Protein AF-A0A1B4LBW3-F1 (afdb_monomer_lite)

Secondary structure (DSSP, 8-state):
---HHHHHHHHHHHHHHHHHSTTEEHHHHHHHTT-S-HHHHHHHHHHHHHTTSEEEEEEEETTEEEEEEEEGGGS-HHHHHHHT-----GGG-------GGG---TT------PPPPP--------------------TT--EEEE-TTS-EEEEETTEEEEEE-HHHHHHHHHHHHHHHHHHHHHT--

Radius of gyration: 27.13 Å; chains: 1; bounding box: 69×45×65 Å

Structure (mmCIF, N/CA/C/O backbone):
data_AF-A0A1B4LBW3-F1
#
_entry.id   AF-A0A1B4LBW3-F1
#
loop_
_atom_site.group_PDB
_atom_site.id
_atom_site.type_symbol
_atom_site.label_atom_id
_atom_site.label_alt_id
_atom_site.label_comp_id
_atom_site.label_asym_id
_atom_site.label_entity_id
_atom_site.label_seq_id
_atom_site.pdbx_PDB_ins_code
_atom_site.Cartn_x
_atom_site.Cartn_y
_atom_site.Cartn_z
_atom_site.occupancy
_atom_site.B_iso_or_equiv
_atom_site.auth_seq_id
_atom_site.auth_comp_id
_atom_site.auth_asym_id
_atom_site.auth_atom_id
_atom_site.pdbx_PDB_model_num
ATOM 1 N N . MET A 1 1 ? -15.655 -5.006 30.122 1.00 53.31 1 MET A N 1
ATOM 2 C CA . MET A 1 1 ? -15.324 -5.709 28.856 1.00 53.31 1 MET A CA 1
ATOM 3 C C . MET A 1 1 ? -16.567 -5.708 27.978 1.00 53.31 1 MET A C 1
ATOM 5 O O . MET A 1 1 ? -17.634 -6.004 28.492 1.00 53.31 1 MET A O 1
ATOM 9 N N . LYS A 1 2 ? -16.473 -5.312 26.703 1.00 63.28 2 LYS A N 1
ATOM 10 C CA . LYS A 1 2 ? -17.654 -5.216 25.820 1.00 63.28 2 LYS A CA 1
ATOM 11 C C . LYS A 1 2 ? -18.126 -6.614 25.407 1.00 63.28 2 LYS A C 1
ATOM 13 O O . LYS A 1 2 ? -17.280 -7.475 25.164 1.00 63.28 2 LYS A O 1
ATOM 18 N N . SER A 1 3 ? -19.440 -6.839 25.336 1.00 78.50 3 SER A N 1
ATOM 19 C CA . SER A 1 3 ? -19.996 -8.167 25.041 1.00 78.50 3 SER A CA 1
ATOM 20 C C . SER A 1 3 ? -19.542 -8.676 23.663 1.00 78.50 3 SER A C 1
ATOM 22 O O . SER A 1 3 ? -19.311 -7.897 22.733 1.00 78.50 3 SER A O 1
ATOM 24 N N . LYS A 1 4 ? -19.421 -10.000 23.500 1.00 78.12 4 LYS A N 1
ATOM 25 C CA . LYS A 1 4 ? -19.010 -10.629 22.228 1.00 78.12 4 LYS A CA 1
ATOM 26 C C . LYS A 1 4 ? -19.933 -10.224 21.066 1.00 78.12 4 LYS A C 1
ATOM 28 O O . LYS A 1 4 ? -19.464 -10.018 19.950 1.00 78.12 4 LYS A O 1
ATOM 33 N N . LYS A 1 5 ? -21.227 -10.030 21.350 1.00 77.88 5 LYS A N 1
ATOM 34 C CA . LYS A 1 5 ? -22.249 -9.593 20.387 1.00 77.88 5 LYS A CA 1
ATOM 35 C C . LYS A 1 5 ? -22.019 -8.154 19.911 1.00 77.88 5 LYS A C 1
ATOM 37 O O . LYS A 1 5 ? -22.084 -7.892 18.714 1.00 77.88 5 LYS A O 1
ATOM 42 N N . GLU A 1 6 ? -21.661 -7.243 20.816 1.00 80.06 6 GLU A N 1
ATOM 43 C CA . GLU A 1 6 ? -21.298 -5.869 20.446 1.00 80.06 6 GLU A CA 1
ATOM 44 C C . GLU A 1 6 ? -20.030 -5.804 19.598 1.00 80.06 6 GLU A C 1
ATOM 46 O O . GLU A 1 6 ? -19.947 -4.999 18.674 1.00 80.06 6 GLU A O 1
ATOM 51 N N . GLN A 1 7 ? -19.025 -6.630 19.904 1.00 78.38 7 GLN A N 1
ATOM 52 C CA . GLN A 1 7 ? -17.797 -6.663 19.109 1.00 78.38 7 GLN A CA 1
ATOM 53 C C . GLN A 1 7 ? -18.073 -7.123 17.677 1.00 78.38 7 GLN A C 1
ATOM 55 O O . GLN A 1 7 ? -17.547 -6.527 16.743 1.00 78.38 7 GLN A O 1
ATOM 60 N N . ILE A 1 8 ? -18.917 -8.142 17.495 1.00 81.38 8 ILE A N 1
ATOM 61 C CA . ILE A 1 8 ? -19.313 -8.628 16.166 1.00 81.38 8 ILE A CA 1
ATOM 62 C C . ILE A 1 8 ? -20.109 -7.556 15.412 1.00 81.38 8 ILE A C 1
ATOM 64 O O . ILE A 1 8 ? -19.793 -7.274 14.260 1.00 81.38 8 ILE A O 1
ATOM 68 N N . SER A 1 9 ? -21.072 -6.909 16.077 1.00 85.44 9 SER A N 1
ATOM 69 C CA . SER A 1 9 ? -21.862 -5.821 15.483 1.00 85.44 9 SER A CA 1
ATOM 70 C C . SER A 1 9 ? -20.978 -4.664 15.003 1.00 85.44 9 SER A C 1
ATOM 72 O O . SER A 1 9 ? -21.092 -4.226 13.861 1.00 85.44 9 SER A O 1
ATOM 74 N N . ARG A 1 10 ? -20.000 -4.231 15.813 1.00 84.00 10 ARG A N 1
ATOM 75 C CA . ARG A 1 10 ? -19.060 -3.178 15.392 1.00 84.00 10 ARG A CA 1
ATOM 76 C C . ARG A 1 10 ? -18.175 -3.598 14.226 1.00 84.00 10 ARG A C 1
ATOM 78 O O . ARG A 1 10 ? -17.899 -2.780 13.359 1.00 84.00 10 ARG A O 1
ATOM 85 N N . ARG A 1 11 ? -17.730 -4.856 14.179 1.00 85.94 11 ARG A N 1
ATOM 86 C CA . ARG A 1 11 ? -16.949 -5.361 13.037 1.00 85.94 11 ARG A CA 1
ATOM 87 C C . ARG A 1 11 ? -17.752 -5.299 11.743 1.00 85.94 11 ARG A C 1
ATOM 89 O O . ARG A 1 11 ? -17.217 -4.838 10.742 1.00 85.94 11 ARG A O 1
ATOM 96 N N . ALA A 1 12 ? -19.019 -5.711 11.785 1.00 88.00 12 ALA A N 1
ATOM 97 C CA . ALA A 1 12 ? -19.911 -5.620 10.634 1.00 88.00 12 ALA A CA 1
ATOM 98 C C . ALA A 1 12 ? -20.079 -4.163 10.173 1.00 88.00 12 ALA A C 1
ATOM 100 O O . ALA A 1 12 ? -19.879 -3.876 9.000 1.00 88.00 12 ALA A O 1
ATOM 101 N N . GLN A 1 13 ? -20.303 -3.230 11.106 1.00 90.06 13 GLN A N 1
ATOM 102 C CA . GLN A 1 13 ? -20.421 -1.800 10.790 1.00 90.06 13 GLN A CA 1
ATOM 103 C C . GLN A 1 13 ? -19.164 -1.222 10.131 1.00 90.06 13 GLN A C 1
ATOM 105 O O . GLN A 1 13 ? -19.276 -0.440 9.192 1.00 90.06 13 GLN A O 1
ATOM 110 N N . VAL A 1 14 ? -17.968 -1.606 10.593 1.00 90.44 14 VAL A N 1
ATOM 111 C CA . VAL A 1 14 ? -16.717 -1.155 9.966 1.00 90.44 14 VAL A CA 1
ATOM 112 C C . VAL A 1 14 ? -16.603 -1.677 8.533 1.00 90.44 14 VAL A C 1
ATOM 114 O O . VAL A 1 14 ? -16.262 -0.916 7.632 1.00 90.44 14 VAL A O 1
ATOM 117 N N . VAL A 1 15 ? -16.896 -2.960 8.307 1.00 90.38 15 VAL A N 1
ATOM 118 C CA . VAL A 1 15 ? -16.838 -3.564 6.967 1.00 90.38 15 VAL A CA 1
ATOM 119 C C . VAL A 1 15 ? -17.872 -2.929 6.034 1.00 90.38 15 VAL A C 1
ATOM 121 O O . VAL A 1 15 ? -17.536 -2.598 4.900 1.00 90.38 15 VAL A O 1
ATOM 124 N N . ASP A 1 16 ? -19.091 -2.683 6.514 1.00 91.81 16 ASP A N 1
ATOM 125 C CA . ASP A 1 16 ? -20.135 -1.999 5.745 1.00 91.81 16 ASP A CA 1
ATOM 126 C C . ASP A 1 16 ? -19.737 -0.565 5.379 1.00 91.81 16 ASP A C 1
ATOM 128 O O . ASP A 1 16 ? -20.057 -0.087 4.290 1.00 91.81 16 ASP A O 1
ATOM 132 N N . LEU A 1 17 ? -19.005 0.122 6.259 1.00 92.62 17 LEU A N 1
ATOM 133 C CA . LEU A 1 17 ? -18.477 1.452 5.976 1.00 92.62 17 LEU A CA 1
ATOM 134 C C . LEU A 1 17 ? -17.438 1.415 4.846 1.00 92.62 17 LEU A C 1
ATOM 136 O O . LEU A 1 17 ? -17.488 2.257 3.954 1.00 92.62 17 LEU A O 1
ATOM 140 N N . ILE A 1 18 ? -16.541 0.422 4.860 1.00 91.75 18 ILE A N 1
ATOM 141 C CA . ILE A 1 18 ? -15.519 0.235 3.818 1.00 91.75 18 ILE A CA 1
ATOM 142 C C . ILE A 1 18 ? -16.176 -0.106 2.473 1.00 91.75 18 ILE A C 1
ATOM 144 O O . ILE A 1 18 ? -15.786 0.454 1.456 1.00 91.75 18 ILE A O 1
ATOM 148 N N . LYS A 1 19 ? -17.221 -0.947 2.466 1.00 91.12 19 LYS A N 1
ATOM 149 C CA . LYS A 1 19 ? -18.008 -1.249 1.254 1.00 91.12 19 LYS A CA 1
ATOM 150 C C . LYS A 1 19 ? -18.646 -0.006 0.636 1.00 91.12 19 LY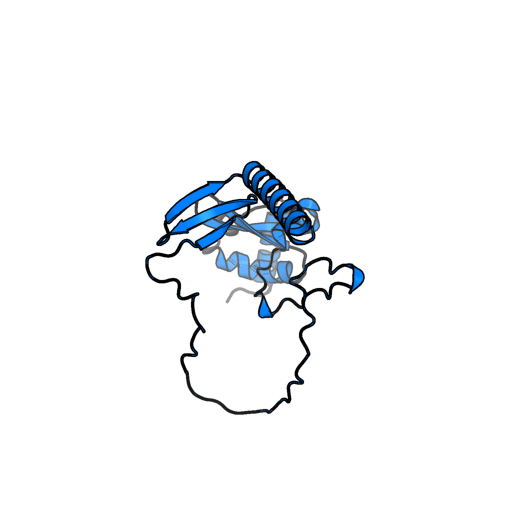S A C 1
ATOM 152 O O . LYS A 1 19 ? -18.705 0.132 -0.576 1.00 91.12 19 LYS A O 1
ATOM 157 N N . ARG A 1 20 ? -19.160 0.904 1.468 1.00 91.50 20 ARG A N 1
ATOM 158 C CA . ARG A 1 20 ? -19.801 2.142 0.992 1.00 91.50 20 ARG A CA 1
ATOM 159 C C . ARG A 1 20 ? -18.793 3.186 0.521 1.00 91.50 20 ARG A C 1
ATOM 161 O O . ARG A 1 20 ? -19.163 4.060 -0.257 1.00 91.50 20 ARG A O 1
ATOM 168 N N . GLN A 1 21 ? -17.571 3.155 1.050 1.00 90.50 21 GLN A N 1
ATOM 169 C CA . GLN A 1 21 ? -16.531 4.146 0.775 1.00 90.50 21 GLN A CA 1
ATOM 170 C C . GLN A 1 21 ? -15.159 3.472 0.640 1.00 90.50 21 GLN A C 1
ATOM 172 O O . GLN A 1 21 ? -14.390 3.436 1.607 1.00 90.50 21 GLN A O 1
ATOM 177 N N . PRO A 1 22 ? -14.834 2.956 -0.557 1.00 88.56 22 PRO A N 1
ATOM 178 C CA . PRO A 1 22 ? -13.519 2.394 -0.835 1.00 88.56 22 PRO A CA 1
ATOM 179 C C . PRO A 1 22 ? -12.422 3.447 -0.624 1.00 88.56 22 PRO A C 1
ATOM 181 O O . PRO A 1 22 ? -12.571 4.602 -1.022 1.00 88.56 22 PRO A O 1
ATOM 184 N N . GLY A 1 23 ? -11.318 3.062 0.015 1.00 87.62 23 GLY A N 1
ATOM 185 C CA . GLY A 1 23 ? -10.190 3.956 0.297 1.00 87.62 23 GLY A CA 1
ATOM 186 C C . GLY A 1 23 ? -10.345 4.803 1.561 1.00 87.62 23 GLY A C 1
ATOM 187 O O . GLY A 1 23 ? -9.504 5.660 1.834 1.00 87.62 23 GLY A O 1
ATOM 188 N N . ILE A 1 24 ? -11.385 4.558 2.363 1.00 91.56 24 ILE A N 1
ATOM 189 C CA . ILE A 1 24 ? -11.561 5.220 3.658 1.00 91.56 24 ILE A CA 1
ATOM 190 C C . ILE A 1 24 ? -10.408 4.881 4.619 1.00 91.56 24 ILE A C 1
ATOM 192 O O . ILE A 1 24 ? -9.921 3.744 4.683 1.00 91.56 24 ILE A O 1
ATOM 196 N N . THR A 1 25 ? -9.944 5.879 5.373 1.00 92.19 25 THR A N 1
ATOM 197 C CA . THR A 1 25 ? -8.801 5.719 6.284 1.00 92.19 25 THR A CA 1
ATOM 198 C C . THR A 1 25 ? -9.223 5.218 7.664 1.00 92.19 25 THR A C 1
ATOM 200 O O . THR A 1 25 ? -10.344 5.453 8.111 1.00 92.19 25 THR A O 1
ATOM 203 N N . SER A 1 26 ? -8.316 4.566 8.405 1.00 89.94 26 SER A N 1
ATOM 204 C CA . SER A 1 26 ? -8.607 4.155 9.793 1.00 89.94 26 SER A CA 1
ATOM 205 C C . SER A 1 26 ? -9.020 5.314 10.708 1.00 89.94 26 SER A C 1
ATOM 207 O O . SER A 1 26 ? -9.755 5.076 11.663 1.00 89.94 26 SER A O 1
ATOM 209 N N . ALA A 1 27 ? -8.531 6.531 10.450 1.00 89.69 27 ALA A N 1
ATOM 210 C CA . ALA A 1 27 ? -8.910 7.726 11.201 1.00 89.69 27 ALA A CA 1
ATOM 211 C C . ALA A 1 27 ? -10.357 8.129 10.882 1.00 89.69 27 ALA A C 1
ATOM 213 O O . ALA A 1 27 ? -11.182 8.204 11.783 1.00 89.69 27 ALA A O 1
ATOM 214 N N . GLU A 1 28 ? -10.706 8.224 9.598 1.00 90.81 28 GLU A N 1
ATOM 215 C CA . GLU A 1 28 ? -12.070 8.553 9.161 1.00 90.81 28 GLU A CA 1
ATOM 216 C C . GLU A 1 28 ? -13.105 7.508 9.606 1.00 90.81 28 GLU A C 1
ATOM 218 O O . GLU A 1 28 ? -14.230 7.857 9.966 1.00 90.81 28 GLU A O 1
ATOM 223 N N . ILE A 1 29 ? -12.739 6.220 9.608 1.00 91.38 29 ILE A N 1
ATOM 224 C CA . ILE A 1 29 ? -13.591 5.154 10.155 1.00 91.38 29 ILE A CA 1
ATOM 225 C C . ILE A 1 29 ? -13.812 5.371 11.659 1.00 91.38 29 ILE A C 1
ATOM 227 O O . ILE A 1 29 ? -14.928 5.189 12.147 1.00 91.38 29 ILE A O 1
ATOM 231 N N . ALA A 1 30 ? -12.756 5.724 12.401 1.00 90.50 30 ALA A N 1
ATOM 232 C CA . ALA A 1 30 ? -12.849 5.954 13.837 1.00 90.50 30 ALA A CA 1
ATOM 233 C C . ALA A 1 30 ? -13.765 7.142 14.145 1.00 90.50 30 ALA A C 1
ATOM 235 O O . ALA A 1 30 ? -14.668 6.994 14.966 1.00 90.50 30 ALA A O 1
ATOM 236 N N . ASP A 1 31 ? -13.611 8.248 13.420 1.00 91.06 31 ASP A N 1
ATOM 237 C CA . ASP A 1 31 ? -14.429 9.450 13.587 1.00 91.06 31 ASP A CA 1
ATOM 238 C C . ASP A 1 31 ? -15.911 9.166 13.305 1.00 91.06 31 ASP A C 1
ATOM 240 O O . ASP A 1 31 ? -16.782 9.499 14.108 1.00 91.06 31 ASP A O 1
ATOM 244 N N . LYS A 1 32 ? -16.216 8.458 12.208 1.00 90.62 32 LYS A N 1
ATOM 245 C CA . LYS A 1 32 ? -17.602 8.122 11.828 1.00 90.62 32 LYS A CA 1
ATOM 246 C C . LYS A 1 32 ? -18.289 7.159 12.785 1.00 90.62 32 LYS A C 1
ATOM 248 O O . LYS A 1 32 ? -19.512 7.183 12.902 1.00 90.62 32 LYS A O 1
ATOM 253 N N . LEU A 1 33 ? -17.522 6.291 13.438 1.00 87.56 33 LEU A N 1
ATOM 254 C CA . LEU A 1 33 ? -18.040 5.305 14.386 1.00 87.56 33 LEU A CA 1
ATOM 255 C C . LEU A 1 33 ? -17.890 5.750 15.850 1.00 87.56 33 LEU A C 1
ATOM 257 O O . LEU A 1 33 ? -18.195 4.961 16.748 1.00 87.56 33 LEU A O 1
ATOM 261 N N . GLY A 1 34 ? -17.421 6.979 16.102 1.00 86.38 34 GLY A N 1
ATOM 262 C CA . GLY A 1 34 ? -17.211 7.515 17.449 1.00 86.38 34 GLY A CA 1
ATOM 263 C C . GLY A 1 34 ? -16.213 6.695 18.273 1.00 86.38 34 GLY A C 1
ATOM 264 O O . GLY A 1 34 ? -16.432 6.442 19.459 1.00 86.38 34 GLY A O 1
ATOM 265 N N . LEU A 1 35 ? -15.151 6.195 17.640 1.00 85.75 35 LEU A N 1
ATOM 266 C CA . LEU A 1 35 ? -14.119 5.392 18.290 1.00 85.75 35 LEU A CA 1
ATOM 267 C C . LEU A 1 35 ? -12.974 6.281 18.778 1.00 85.75 35 LEU A C 1
ATOM 269 O O . LEU A 1 35 ? -12.457 7.107 18.042 1.00 85.75 35 LEU A O 1
ATOM 273 N N . GLU A 1 36 ? -12.501 6.017 19.996 1.00 84.06 36 GLU A N 1
ATOM 274 C CA . GLU A 1 36 ? -11.415 6.772 20.644 1.00 84.06 36 GLU A CA 1
ATOM 275 C C . GLU A 1 36 ? -10.076 6.734 19.884 1.00 84.06 36 GLU A C 1
ATOM 277 O O . GLU A 1 36 ? -9.227 7.594 20.085 1.00 84.06 36 GLU A O 1
ATOM 282 N N . SER A 1 37 ? -9.829 5.702 19.066 1.00 85.75 37 SER A N 1
ATOM 283 C CA . SER A 1 37 ? -8.574 5.580 18.314 1.00 85.75 37 SER A CA 1
ATOM 284 C C . SER A 1 37 ? -8.687 4.710 17.063 1.00 85.75 37 SER A C 1
ATOM 286 O O . SER A 1 37 ? -9.396 3.696 17.032 1.00 85.75 37 SER A O 1
ATOM 288 N N . SER A 1 38 ? -7.871 5.047 16.062 1.00 84.06 38 SER A N 1
ATOM 289 C CA . SER A 1 38 ? -7.685 4.287 14.817 1.00 84.06 38 SER A CA 1
ATOM 290 C C . SER A 1 38 ? -7.184 2.851 15.054 1.00 84.06 38 SER A C 1
ATOM 292 O O . SER A 1 38 ? -7.500 1.938 14.292 1.00 84.06 38 SER A O 1
ATOM 294 N N . THR A 1 39 ? -6.490 2.594 16.165 1.00 85.25 39 THR A N 1
ATOM 295 C CA . THR A 1 39 ? -6.036 1.250 16.566 1.00 85.25 39 THR A CA 1
ATOM 296 C C . THR A 1 39 ? -7.198 0.297 16.879 1.00 85.25 39 THR A C 1
ATOM 298 O O . THR A 1 39 ? -7.103 -0.919 16.687 1.00 85.25 39 THR A O 1
ATOM 301 N N . LYS A 1 40 ? -8.344 0.812 17.346 1.00 84.50 40 LYS A N 1
ATOM 302 C CA . LYS A 1 40 ? -9.539 -0.024 17.563 1.00 84.50 40 LYS A CA 1
ATOM 303 C C . LYS A 1 40 ? -10.166 -0.462 16.241 1.00 84.50 40 LYS A C 1
ATOM 305 O O . LYS A 1 40 ? -10.721 -1.563 16.173 1.00 84.50 40 LYS A O 1
ATOM 310 N N . VAL A 1 41 ? -10.030 0.356 15.198 1.00 86.25 41 VAL A N 1
ATOM 311 C CA . VAL A 1 41 ? -10.452 0.019 13.835 1.00 86.25 41 VAL A CA 1
ATOM 312 C C . VAL A 1 41 ? -9.579 -1.099 13.284 1.00 86.25 41 VAL A C 1
ATOM 314 O O . VAL A 1 41 ? -10.115 -2.138 12.908 1.00 86.25 41 VAL A O 1
ATOM 317 N N . SER A 1 42 ? -8.250 -0.961 13.339 1.00 84.56 42 SER A N 1
ATOM 318 C CA . SER A 1 42 ? -7.338 -1.996 12.828 1.00 84.56 42 SER A CA 1
ATOM 319 C C . SER A 1 42 ? -7.567 -3.351 13.505 1.00 84.56 42 SER A C 1
ATOM 321 O O . SER A 1 42 ? -7.670 -4.371 12.829 1.00 84.56 42 SER A O 1
ATOM 323 N N . THR A 1 43 ? -7.781 -3.364 14.825 1.00 86.88 43 THR A N 1
ATOM 324 C CA . THR A 1 43 ? -8.107 -4.592 15.575 1.00 86.88 43 THR A CA 1
ATOM 325 C C . THR A 1 43 ? -9.438 -5.219 15.134 1.00 86.88 43 THR A C 1
ATOM 327 O O . THR A 1 43 ? -9.585 -6.443 15.119 1.00 86.88 43 THR A O 1
ATOM 330 N N . SER A 1 44 ? -10.425 -4.392 14.785 1.00 86.19 44 SER A N 1
ATOM 331 C CA . SER A 1 44 ? -11.755 -4.844 14.355 1.00 86.19 44 SER A CA 1
ATOM 332 C C . SER A 1 44 ? -11.749 -5.365 12.917 1.00 86.19 44 SER A C 1
ATOM 334 O O . SER A 1 44 ? -12.446 -6.332 12.621 1.00 86.19 44 SER A O 1
ATOM 336 N N . VAL A 1 45 ? -10.930 -4.769 12.050 1.00 89.25 45 VAL A N 1
ATOM 337 C CA . VAL A 1 45 ? -10.807 -5.123 10.628 1.00 89.25 45 VAL A CA 1
ATOM 338 C C . VAL A 1 45 ? -9.866 -6.307 10.411 1.00 89.25 45 VAL A C 1
ATOM 340 O O . VAL A 1 45 ? -10.058 -7.079 9.476 1.00 89.25 45 VAL A O 1
ATOM 343 N N . TRP A 1 46 ? -8.905 -6.527 11.311 1.00 88.62 46 TRP A N 1
ATOM 344 C CA . TRP A 1 46 ? -7.893 -7.580 11.189 1.00 88.62 46 TRP A CA 1
ATOM 345 C C . TRP A 1 46 ? -8.420 -8.979 10.813 1.00 88.62 46 TRP A C 1
ATOM 347 O O . TRP A 1 46 ? -7.812 -9.616 9.952 1.00 88.62 46 TRP A O 1
ATOM 357 N N . PRO A 1 47 ? -9.537 -9.489 11.375 1.00 88.38 47 PRO A N 1
ATOM 358 C CA . PRO A 1 47 ? -10.087 -10.776 10.954 1.00 88.38 47 PRO A CA 1
ATOM 359 C C . PRO A 1 47 ? -10.507 -10.800 9.477 1.00 88.38 47 PRO A C 1
ATOM 361 O O . PRO A 1 47 ? -10.260 -11.792 8.800 1.00 88.38 47 PRO A O 1
ATOM 364 N N . ALA A 1 48 ? -11.098 -9.711 8.977 1.00 87.38 48 ALA A N 1
ATOM 365 C CA . ALA A 1 48 ? -11.529 -9.590 7.585 1.00 87.38 48 ALA A CA 1
ATOM 366 C C . ALA A 1 48 ? -10.337 -9.409 6.628 1.00 87.38 48 ALA A C 1
ATOM 368 O O . ALA A 1 48 ? -10.361 -9.932 5.517 1.00 87.38 48 ALA A O 1
ATOM 369 N N . VAL A 1 49 ? -9.267 -8.753 7.089 1.00 88.12 49 VAL A N 1
ATOM 370 C CA . VAL A 1 49 ? -7.992 -8.655 6.356 1.00 88.12 49 VAL A CA 1
ATOM 371 C C . VAL A 1 49 ? -7.323 -10.020 6.244 1.00 88.12 49 VAL A C 1
ATOM 373 O O . VAL A 1 49 ? -6.930 -10.431 5.160 1.00 88.12 49 VAL A O 1
ATOM 376 N N . ARG A 1 50 ? -7.241 -10.772 7.350 1.00 87.75 50 ARG A N 1
ATOM 377 C CA . ARG A 1 50 ? -6.660 -12.123 7.346 1.00 87.75 50 ARG A CA 1
ATOM 378 C C . ARG A 1 50 ? -7.444 -13.083 6.446 1.00 87.75 50 ARG A C 1
ATOM 380 O O . ARG A 1 50 ? -6.846 -13.955 5.830 1.00 87.75 50 ARG A O 1
ATOM 387 N N . ALA A 1 51 ? -8.765 -12.930 6.394 1.00 85.31 51 ALA A N 1
ATOM 388 C CA . ALA A 1 51 ? -9.631 -13.707 5.513 1.00 85.31 51 ALA A CA 1
ATOM 389 C C . ALA A 1 51 ? -9.533 -13.290 4.032 1.00 85.31 51 ALA A C 1
ATOM 391 O O . ALA A 1 51 ? -10.120 -13.954 3.187 1.00 85.31 51 ALA A O 1
ATOM 392 N N . GLY A 1 52 ? -8.813 -12.210 3.710 1.00 83.50 52 GLY A N 1
ATOM 393 C CA . GLY A 1 52 ? -8.676 -11.722 2.340 1.00 83.50 52 GLY A CA 1
ATOM 394 C C . GLY A 1 52 ? -9.917 -11.010 1.801 1.00 83.50 52 GLY A C 1
ATOM 395 O O . GLY A 1 52 ? -10.022 -10.853 0.592 1.00 83.50 52 GLY A O 1
ATOM 396 N N . HIS A 1 53 ? -10.849 -10.578 2.659 1.00 88.38 53 HIS A N 1
ATOM 397 C CA . HIS A 1 53 ? -12.025 -9.790 2.254 1.00 88.38 53 HIS A CA 1
ATOM 398 C C . HIS A 1 53 ? -11.745 -8.286 2.206 1.00 88.38 53 HIS A C 1
ATOM 400 O O . HIS A 1 53 ? -12.412 -7.551 1.482 1.00 88.38 53 HIS A O 1
ATOM 406 N N . VAL A 1 54 ? -10.787 -7.828 3.016 1.00 88.94 54 VAL A N 1
ATOM 407 C CA . VAL A 1 54 ? -10.381 -6.424 3.092 1.00 88.94 54 VAL A CA 1
ATOM 408 C C . VAL A 1 54 ? -8.906 -6.307 2.761 1.00 88.94 54 VAL A C 1
ATOM 410 O O . VAL A 1 54 ? -8.071 -6.980 3.366 1.00 88.94 54 VAL A O 1
ATOM 413 N N . LEU A 1 55 ? -8.589 -5.401 1.849 1.00 88.31 55 LEU A N 1
ATOM 414 C CA . LEU A 1 55 ? -7.234 -5.013 1.507 1.00 88.31 55 LEU A CA 1
ATOM 415 C C . LEU A 1 55 ? -6.878 -3.700 2.208 1.00 88.31 55 LEU A C 1
ATOM 417 O O . LEU A 1 55 ? -7.725 -2.823 2.391 1.00 88.31 55 LEU A O 1
ATOM 421 N N . VAL A 1 56 ? -5.618 -3.581 2.625 1.00 88.69 56 VAL A N 1
ATOM 422 C CA . VAL A 1 56 ? -5.111 -2.414 3.354 1.00 88.69 56 VAL A CA 1
ATOM 423 C C . VAL A 1 56 ? -3.912 -1.845 2.615 1.00 88.69 56 VAL A C 1
ATOM 425 O O . VAL A 1 56 ? -2.924 -2.544 2.410 1.00 88.69 56 VAL A O 1
ATOM 428 N N . GLU A 1 57 ? -3.988 -0.567 2.266 1.00 85.56 57 GLU A N 1
ATOM 429 C CA . GLU A 1 57 ? -2.940 0.177 1.569 1.00 85.56 57 GLU A CA 1
ATOM 430 C C . GLU A 1 57 ? -2.366 1.254 2.492 1.00 85.56 57 GLU A C 1
ATOM 432 O O . GLU A 1 57 ? -3.116 1.959 3.170 1.00 85.56 57 GLU A O 1
ATOM 437 N N . ARG A 1 58 ? -1.039 1.426 2.511 1.00 86.69 58 ARG A N 1
ATOM 438 C CA . ARG A 1 58 ? -0.423 2.601 3.143 1.00 86.69 58 ARG A CA 1
ATOM 439 C C . ARG A 1 58 ? -0.442 3.761 2.157 1.00 86.69 58 ARG A C 1
ATOM 441 O O . ARG A 1 58 ? 0.283 3.735 1.170 1.00 86.69 58 ARG A O 1
ATOM 448 N N . ILE A 1 59 ? -1.213 4.792 2.474 1.00 87.25 59 ILE A N 1
ATOM 449 C CA . ILE A 1 59 ? -1.302 6.026 1.693 1.00 87.25 59 ILE A CA 1
ATOM 450 C C . ILE A 1 59 ? -0.722 7.199 2.479 1.00 87.25 59 ILE A C 1
ATOM 452 O O . ILE A 1 59 ? -0.756 7.213 3.708 1.00 87.25 59 ILE A O 1
ATOM 456 N N . ASN A 1 60 ? -0.220 8.213 1.779 1.00 88.44 60 ASN A N 1
ATOM 457 C C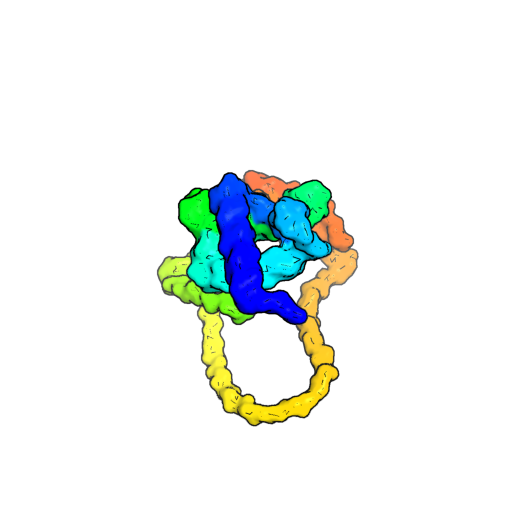A . ASN A 1 60 ? 0.114 9.496 2.391 1.00 88.44 60 ASN A CA 1
ATOM 458 C C . ASN A 1 60 ? -1.033 10.477 2.139 1.00 88.44 60 ASN A C 1
ATOM 460 O O . ASN A 1 60 ? -1.291 10.844 0.995 1.00 88.44 60 ASN A O 1
ATOM 464 N N . ARG A 1 61 ? -1.713 10.910 3.206 1.00 82.75 61 ARG A N 1
ATOM 465 C CA . ARG A 1 61 ? -2.789 11.910 3.158 1.00 82.75 61 ARG A CA 1
ATOM 466 C C . ARG A 1 61 ? -2.424 13.045 4.106 1.00 82.75 61 ARG A C 1
ATOM 468 O O . ARG A 1 61 ? -2.122 12.800 5.268 1.00 82.75 61 ARG A O 1
ATOM 475 N N . ASN A 1 62 ? -2.397 14.280 3.608 1.00 82.25 62 ASN A N 1
ATOM 476 C CA . ASN A 1 62 ? -2.045 15.471 4.397 1.00 82.25 62 ASN A CA 1
ATOM 477 C C . ASN A 1 62 ? -0.672 15.372 5.101 1.00 82.25 62 ASN A C 1
ATOM 479 O O . ASN A 1 62 ? -0.518 15.787 6.246 1.00 82.25 62 ASN A O 1
ATOM 483 N N . GLY A 1 63 ? 0.324 14.770 4.440 1.00 84.44 63 GLY A N 1
ATOM 484 C CA . GLY A 1 63 ? 1.675 14.603 4.994 1.00 84.44 63 GLY A CA 1
ATOM 485 C C . GLY A 1 63 ? 1.810 13.517 6.068 1.00 84.44 63 GLY A C 1
ATOM 486 O O . GLY A 1 63 ? 2.909 13.301 6.570 1.00 84.44 63 GLY A O 1
ATOM 487 N N . GLN A 1 64 ? 0.731 12.801 6.401 1.00 85.44 64 GLN A N 1
ATOM 488 C CA . GLN A 1 64 ? 0.760 11.667 7.321 1.00 85.44 64 GLN A CA 1
ATOM 489 C C . GLN A 1 64 ? 0.547 10.353 6.575 1.00 85.44 64 GLN A C 1
ATOM 491 O O . GLN A 1 64 ? -0.316 10.248 5.700 1.00 85.44 64 GLN A O 1
ATOM 496 N N . THR A 1 65 ? 1.320 9.329 6.941 1.00 86.62 65 THR A N 1
ATOM 497 C CA . THR A 1 65 ? 1.105 7.979 6.420 1.00 86.62 65 THR A CA 1
ATOM 498 C C . THR A 1 65 ? -0.023 7.302 7.185 1.00 86.62 65 THR A C 1
ATOM 500 O O . THR A 1 65 ? 0.045 7.140 8.403 1.00 86.62 65 THR A O 1
ATOM 503 N N . MET A 1 66 ? -1.055 6.886 6.463 1.00 88.12 66 MET A N 1
ATOM 504 C CA . MET A 1 66 ? -2.276 6.301 7.002 1.00 88.12 66 MET A CA 1
ATOM 505 C C . MET A 1 66 ? -2.621 5.014 6.259 1.00 88.12 66 MET A C 1
ATOM 507 O O . MET A 1 66 ? -2.192 4.797 5.129 1.00 88.12 66 MET A O 1
ATOM 511 N N . ASN A 1 67 ? -3.432 4.168 6.886 1.00 90.06 67 ASN A N 1
ATOM 512 C CA . ASN A 1 67 ? -3.933 2.953 6.255 1.00 90.06 67 ASN A CA 1
ATOM 513 C C . ASN A 1 67 ? -5.307 3.226 5.628 1.00 90.06 67 ASN A C 1
ATOM 515 O O . ASN A 1 67 ? -6.255 3.548 6.351 1.00 90.06 67 ASN A O 1
ATOM 519 N N . ALA A 1 68 ? -5.412 3.075 4.310 1.00 90.12 68 ALA A N 1
ATOM 520 C CA . ALA A 1 68 ? -6.656 3.071 3.546 1.00 90.12 68 ALA A CA 1
ATOM 521 C C . ALA A 1 68 ? -7.171 1.639 3.371 1.00 90.12 68 ALA A C 1
ATOM 523 O O . ALA A 1 68 ? -6.384 0.693 3.319 1.00 90.12 68 ALA A O 1
ATOM 524 N N . HIS A 1 69 ? -8.493 1.479 3.357 1.00 90.81 69 HIS A N 1
ATOM 525 C CA . HIS A 1 69 ? -9.152 0.174 3.406 1.00 90.81 69 HIS A CA 1
ATOM 526 C C . HIS A 1 69 ? -10.045 0.007 2.180 1.00 90.81 69 HIS A C 1
ATOM 528 O O . HIS A 1 69 ? -10.815 0.907 1.848 1.00 90.81 69 HIS A O 1
ATOM 534 N N . TYR A 1 70 ? -9.969 -1.156 1.542 1.00 90.00 70 TYR A N 1
ATOM 535 C CA . TYR A 1 70 ? -10.741 -1.500 0.349 1.00 90.00 70 TYR A CA 1
ATOM 536 C C . TYR A 1 70 ? -11.339 -2.895 0.505 1.00 90.00 70 TYR A C 1
ATOM 538 O O . TYR A 1 70 ? -10.762 -3.736 1.195 1.00 90.00 70 TYR A O 1
ATOM 546 N N . MET A 1 71 ? -12.474 -3.166 -0.135 1.00 90.62 71 MET A N 1
ATOM 547 C CA . MET A 1 71 ? -12.881 -4.556 -0.356 1.00 90.62 71 MET A CA 1
ATOM 548 C C . MET A 1 71 ? -12.005 -5.169 -1.438 1.00 90.62 71 MET A C 1
ATOM 550 O O . MET A 1 71 ? -11.614 -4.479 -2.374 1.00 90.62 71 MET A O 1
ATOM 554 N N . SER A 1 72 ? -11.732 -6.463 -1.339 1.00 84.44 72 SER A N 1
ATOM 555 C CA . SER A 1 72 ? -10.952 -7.164 -2.364 1.00 84.44 72 SER A CA 1
ATOM 556 C C . SER A 1 72 ? -11.629 -7.157 -3.738 1.00 84.44 72 SER A C 1
ATOM 558 O O . SER A 1 72 ? -10.933 -7.110 -4.745 1.00 84.44 72 SER A O 1
ATOM 560 N N . ASP A 1 73 ? -12.964 -7.141 -3.767 1.00 83.12 73 ASP A N 1
ATOM 561 C CA . ASP A 1 73 ? -13.762 -7.148 -5.000 1.00 83.12 73 ASP A CA 1
ATOM 562 C C . ASP A 1 73 ? -13.796 -5.775 -5.701 1.00 83.12 73 ASP A C 1
ATOM 564 O O . ASP A 1 73 ? -14.018 -5.702 -6.906 1.00 83.12 73 ASP A O 1
ATOM 568 N N . ASP A 1 74 ? -13.539 -4.689 -4.961 1.00 77.62 74 ASP A N 1
ATOM 569 C CA . ASP A 1 74 ? -13.637 -3.305 -5.454 1.00 77.62 74 ASP A CA 1
ATOM 570 C C . ASP A 1 74 ? -12.286 -2.746 -5.945 1.00 77.62 74 ASP A C 1
ATOM 572 O O . ASP A 1 74 ? -12.195 -1.585 -6.354 1.00 77.62 74 ASP A O 1
ATOM 576 N N . VAL A 1 75 ? -11.211 -3.539 -5.882 1.00 69.12 75 VAL A N 1
ATOM 577 C CA . VAL A 1 75 ? -9.866 -3.115 -6.292 1.00 69.12 75 VAL A CA 1
ATOM 578 C C . VAL A 1 75 ? -9.641 -3.440 -7.774 1.00 69.12 75 VAL A C 1
ATOM 580 O O . VAL A 1 75 ? -9.677 -4.612 -8.151 1.00 69.12 75 VAL A O 1
ATOM 583 N N . PRO A 1 76 ? -9.347 -2.438 -8.630 1.00 65.25 76 PRO A N 1
ATOM 584 C CA . PRO A 1 76 ? -8.953 -2.675 -10.017 1.00 65.25 76 PRO A CA 1
ATOM 585 C C . PRO A 1 76 ? -7.743 -3.617 -10.094 1.00 65.25 76 PRO A C 1
ATOM 587 O O . PRO A 1 76 ? -6.850 -3.503 -9.253 1.00 65.25 76 PRO A O 1
ATOM 590 N N . PRO A 1 77 ? -7.636 -4.493 -11.108 1.00 60.50 77 PRO A N 1
ATOM 591 C CA . PRO A 1 77 ? -6.536 -5.459 -11.212 1.00 60.50 77 PRO A CA 1
ATOM 592 C C . PRO A 1 77 ? -5.145 -4.799 -11.184 1.00 60.50 77 PRO A C 1
ATOM 594 O O . PRO A 1 77 ? -4.226 -5.336 -10.576 1.00 60.50 77 PRO A O 1
ATOM 597 N N . ASP A 1 78 ? -5.020 -3.588 -11.730 1.00 63.91 78 ASP A N 1
ATOM 598 C CA . ASP A 1 78 ? -3.794 -2.771 -11.718 1.00 63.91 78 ASP A CA 1
ATOM 599 C C . ASP A 1 78 ? -3.410 -2.268 -10.304 1.00 63.91 78 ASP A C 1
ATOM 601 O O . ASP A 1 78 ? -2.251 -2.067 -9.949 1.00 63.91 78 ASP A O 1
ATOM 605 N N . ALA A 1 79 ? -4.391 -2.113 -9.411 1.00 60.19 79 ALA A N 1
ATOM 606 C CA . ALA A 1 79 ? -4.155 -1.670 -8.041 1.00 60.19 79 ALA A CA 1
ATOM 607 C C . ALA A 1 79 ? -3.719 -2.804 -7.095 1.00 60.19 79 ALA A C 1
ATOM 609 O O . ALA A 1 79 ? -3.141 -2.518 -6.044 1.00 60.19 79 ALA A O 1
ATOM 610 N N . VAL A 1 80 ? -3.933 -4.072 -7.462 1.00 57.47 80 VAL A N 1
ATOM 611 C CA . VAL A 1 80 ? -3.532 -5.236 -6.650 1.00 57.47 80 VAL A CA 1
ATOM 612 C C . VAL A 1 80 ? -2.013 -5.276 -6.458 1.00 57.47 80 VAL A C 1
ATOM 614 O O . VAL A 1 80 ? -1.542 -5.526 -5.344 1.00 57.47 80 VAL A O 1
ATOM 617 N N . GLU A 1 81 ? -1.249 -4.928 -7.498 1.00 56.84 81 GLU A N 1
ATOM 618 C CA . GLU A 1 81 ? 0.217 -4.862 -7.448 1.00 56.84 81 GLU A CA 1
ATOM 619 C C . GLU A 1 81 ? 0.744 -3.781 -6.501 1.00 56.84 81 GLU A C 1
ATOM 621 O O . GLU A 1 81 ? 1.864 -3.901 -6.012 1.00 56.84 81 GLU A O 1
ATOM 626 N N . ARG A 1 82 ? -0.052 -2.744 -6.208 1.00 59.88 82 ARG A N 1
ATOM 627 C CA . ARG A 1 82 ? 0.306 -1.667 -5.268 1.00 59.88 82 ARG A CA 1
ATOM 628 C C . ARG A 1 82 ? -0.036 -2.036 -3.827 1.00 59.88 82 ARG A C 1
ATOM 630 O O . ARG A 1 82 ? 0.737 -1.763 -2.913 1.00 59.88 82 ARG A O 1
ATOM 637 N N . ILE A 1 83 ? -1.181 -2.687 -3.617 1.00 61.00 83 ILE A N 1
ATOM 638 C CA . ILE A 1 83 ? -1.718 -2.952 -2.275 1.00 61.00 83 ILE A CA 1
ATOM 639 C C . ILE A 1 83 ? -1.057 -4.178 -1.619 1.00 61.00 83 ILE A C 1
ATOM 641 O O . ILE A 1 83 ? -0.928 -4.233 -0.397 1.00 61.00 83 ILE A O 1
ATOM 645 N N . GLN A 1 84 ? -0.576 -5.148 -2.404 1.00 58.16 84 GLN A N 1
ATOM 646 C CA . GLN A 1 84 ? 0.086 -6.353 -1.883 1.00 58.16 84 GLN A CA 1
ATOM 647 C C . GLN A 1 84 ? 1.616 -6.248 -1.773 1.00 58.16 84 GLN A C 1
ATOM 649 O O . GLN A 1 84 ? 2.280 -7.260 -1.532 1.00 58.16 84 GLN A O 1
ATOM 654 N N . GLN A 1 85 ? 2.203 -5.051 -1.903 1.00 55.75 85 GLN A N 1
ATOM 655 C CA . GLN A 1 85 ? 3.653 -4.871 -1.773 1.00 55.75 85 GLN A CA 1
ATOM 656 C C . GLN A 1 85 ? 4.099 -5.075 -0.326 1.00 55.75 85 GLN A C 1
ATOM 658 O O . GLN A 1 85 ? 4.231 -4.151 0.478 1.00 55.75 85 GLN A O 1
ATOM 663 N N . LYS A 1 86 ? 4.356 -6.331 0.026 1.00 55.16 86 LYS A N 1
ATOM 664 C CA . LYS A 1 86 ? 5.081 -6.669 1.238 1.00 55.16 86 LYS A CA 1
ATOM 665 C C . LYS A 1 86 ? 6.547 -6.348 0.985 1.00 55.16 86 LYS A C 1
ATOM 667 O O . LYS A 1 86 ? 7.163 -6.932 0.100 1.00 55.16 86 LYS A O 1
ATOM 672 N N . ILE A 1 87 ? 7.119 -5.453 1.785 1.00 56.44 87 ILE A N 1
ATOM 673 C CA . ILE A 1 87 ? 8.572 -5.285 1.842 1.00 56.44 87 ILE A CA 1
ATOM 674 C C . ILE A 1 87 ? 9.127 -6.605 2.385 1.00 56.44 87 ILE A C 1
ATOM 676 O O . ILE A 1 87 ? 9.016 -6.899 3.578 1.00 56.44 87 ILE A O 1
ATOM 680 N N . VAL A 1 88 ? 9.625 -7.457 1.491 1.00 53.88 88 VAL A N 1
ATOM 681 C CA . VAL A 1 88 ? 10.266 -8.715 1.863 1.00 53.88 88 VAL A CA 1
ATOM 682 C C . VAL A 1 88 ? 11.749 -8.435 2.027 1.00 53.88 88 VAL A C 1
ATOM 684 O O . VAL A 1 88 ? 12.408 -7.951 1.111 1.00 53.88 88 VAL A O 1
ATOM 687 N N . ASP A 1 89 ? 12.267 -8.736 3.213 1.00 49.97 89 ASP A N 1
ATOM 688 C CA . ASP A 1 89 ? 13.698 -8.674 3.483 1.00 49.97 89 ASP A CA 1
ATOM 689 C C . ASP A 1 89 ? 14.434 -9.598 2.497 1.00 49.97 89 ASP A C 1
ATOM 691 O O . ASP A 1 89 ? 14.041 -10.757 2.332 1.00 49.97 89 ASP A O 1
ATOM 695 N N . ALA A 1 90 ? 15.481 -9.100 1.832 1.00 59.91 90 ALA A N 1
ATOM 696 C CA . ALA A 1 90 ? 16.125 -9.772 0.695 1.00 59.91 90 ALA A CA 1
ATOM 697 C C . ALA A 1 90 ? 16.621 -11.192 1.030 1.00 59.91 90 ALA A C 1
ATOM 699 O O . ALA A 1 90 ? 16.748 -12.042 0.153 1.00 59.91 90 ALA A O 1
ATOM 700 N N . LYS A 1 91 ? 16.853 -11.471 2.318 1.00 67.62 91 LYS A N 1
ATOM 701 C CA . LYS A 1 91 ? 17.241 -12.788 2.845 1.00 67.62 91 LYS A CA 1
ATOM 702 C C . LYS A 1 91 ? 16.133 -13.846 2.753 1.00 67.62 91 LYS A C 1
ATOM 704 O O . LYS A 1 91 ? 16.442 -15.031 2.720 1.00 67.62 91 LYS A O 1
ATOM 709 N N . ASN A 1 92 ? 14.868 -13.428 2.737 1.00 57.62 92 ASN A N 1
ATOM 710 C CA . ASN A 1 92 ? 13.695 -14.308 2.735 1.00 57.62 92 ASN A CA 1
ATOM 711 C C . ASN A 1 92 ? 13.108 -14.522 1.333 1.00 57.62 92 ASN A C 1
ATOM 713 O O . ASN A 1 92 ? 12.185 -15.319 1.168 1.00 57.62 92 ASN A O 1
ATOM 717 N N . VAL A 1 93 ? 13.624 -13.818 0.324 1.00 59.19 93 VAL A N 1
ATOM 718 C CA . VAL A 1 93 ? 13.241 -14.028 -1.071 1.00 59.19 93 VAL A CA 1
ATOM 719 C C . VAL A 1 93 ? 14.043 -15.210 -1.596 1.00 59.19 93 VAL A C 1
ATOM 721 O O . VAL A 1 93 ? 15.260 -15.126 -1.738 1.00 59.19 93 VAL A O 1
ATOM 724 N N . ILE A 1 94 ? 13.368 -16.324 -1.884 1.00 61.47 94 ILE A N 1
ATOM 725 C CA . ILE A 1 94 ? 13.970 -17.421 -2.645 1.00 61.47 94 ILE A CA 1
ATOM 726 C C . ILE A 1 94 ? 14.137 -16.891 -4.073 1.00 61.47 94 ILE A C 1
ATOM 728 O O . ILE A 1 94 ? 13.123 -16.620 -4.721 1.00 61.47 94 ILE A O 1
ATOM 732 N N . PRO A 1 95 ? 15.368 -16.696 -4.580 1.00 57.31 95 PRO A N 1
ATOM 733 C CA . PRO A 1 95 ? 15.549 -16.220 -5.939 1.00 57.31 95 PRO A CA 1
ATOM 734 C C . PRO A 1 95 ? 14.922 -17.237 -6.889 1.00 57.31 95 PRO A C 1
ATOM 736 O O . PRO A 1 95 ? 15.228 -18.430 -6.800 1.00 57.31 95 PRO A O 1
ATOM 739 N N . ILE A 1 96 ? 14.058 -16.774 -7.794 1.00 54.16 96 ILE A N 1
ATOM 740 C CA . ILE A 1 96 ? 13.582 -17.593 -8.908 1.00 54.16 96 ILE A CA 1
ATOM 741 C C . ILE A 1 96 ? 14.837 -18.035 -9.656 1.00 54.16 96 ILE A C 1
ATOM 743 O O . ILE A 1 96 ? 15.589 -17.205 -10.175 1.00 54.16 96 ILE A O 1
ATOM 747 N N . ALA A 1 97 ? 15.123 -19.335 -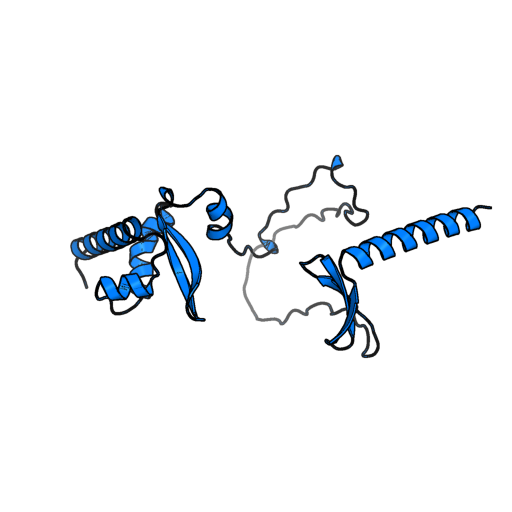9.619 1.00 56.62 97 ALA A N 1
ATOM 748 C CA . ALA A 1 97 ? 16.288 -19.890 -10.277 1.00 56.62 97 ALA A CA 1
ATOM 749 C C . ALA A 1 97 ? 16.135 -19.642 -11.781 1.00 56.62 97 ALA A C 1
ATOM 751 O O . ALA A 1 97 ? 15.345 -20.310 -12.443 1.00 56.62 97 ALA A O 1
ATOM 752 N N . LYS A 1 98 ? 16.856 -18.646 -12.306 1.00 53.59 98 LYS A N 1
ATOM 753 C CA . LYS A 1 98 ? 16.929 -18.400 -13.747 1.00 53.59 98 LYS A CA 1
ATOM 754 C C . LYS A 1 98 ? 17.433 -19.678 -14.422 1.00 53.59 98 LYS A C 1
ATOM 756 O O . LYS A 1 98 ? 18.416 -20.265 -13.956 1.00 53.59 98 LYS A O 1
ATOM 761 N N . SER A 1 99 ? 16.746 -20.113 -15.477 1.00 54.38 99 SER A N 1
ATOM 762 C CA . SER A 1 99 ? 17.215 -21.195 -16.345 1.00 54.38 99 SER A CA 1
ATOM 763 C C . SER A 1 99 ? 18.594 -20.835 -16.907 1.00 54.38 99 SER A C 1
ATOM 765 O O . SER A 1 99 ? 18.901 -19.657 -17.093 1.00 54.38 99 SER A O 1
ATOM 767 N N . ASP A 1 100 ? 19.446 -21.839 -17.145 1.00 57.75 100 ASP A N 1
ATOM 768 C CA . ASP A 1 100 ? 20.828 -21.613 -17.614 1.00 57.75 100 ASP A CA 1
ATOM 769 C C . ASP A 1 100 ? 20.864 -20.839 -18.950 1.00 57.75 100 ASP A C 1
ATOM 771 O O . ASP A 1 100 ? 21.811 -20.105 -19.201 1.00 57.75 100 ASP A O 1
ATOM 775 N N . ASP A 1 101 ? 19.790 -20.924 -19.740 1.00 55.19 101 ASP A N 1
ATOM 776 C CA . ASP A 1 101 ? 19.621 -20.242 -21.029 1.00 55.19 101 ASP A CA 1
ATOM 777 C C . ASP A 1 101 ? 19.314 -18.731 -20.902 1.00 55.19 101 ASP A C 1
ATOM 779 O O . ASP A 1 101 ? 19.591 -17.943 -21.799 1.00 55.19 101 ASP A O 1
ATOM 783 N N . ALA A 1 102 ? 18.802 -18.278 -19.749 1.00 56.34 102 ALA A N 1
ATOM 784 C CA . ALA A 1 102 ? 18.508 -16.862 -19.486 1.00 56.34 102 ALA A CA 1
ATOM 785 C C . ALA A 1 102 ? 19.697 -16.096 -18.861 1.00 56.34 102 ALA A C 1
ATOM 787 O O . ALA A 1 102 ? 19.556 -14.939 -18.450 1.00 56.34 102 ALA A O 1
ATOM 788 N N . ARG A 1 103 ? 20.870 -16.735 -18.742 1.00 56.78 103 ARG A N 1
ATOM 789 C CA . ARG A 1 103 ? 22.086 -16.166 -18.139 1.00 56.78 103 ARG A CA 1
ATOM 790 C C . ARG A 1 103 ? 22.998 -15.555 -19.200 1.00 56.78 103 ARG A C 1
ATOM 792 O O . ARG A 1 103 ? 24.057 -16.083 -19.510 1.00 56.78 103 ARG A O 1
ATOM 799 N N . THR A 1 104 ? 22.607 -14.402 -19.731 1.00 56.34 104 THR A N 1
ATOM 800 C CA . THR A 1 104 ? 23.433 -13.624 -20.676 1.00 56.34 104 THR A CA 1
ATOM 801 C C . THR A 1 104 ? 24.401 -12.650 -19.984 1.00 56.34 104 THR A C 1
ATOM 803 O O . THR A 1 104 ? 25.148 -11.939 -20.651 1.00 56.34 104 THR A O 1
ATOM 806 N N . SER A 1 105 ? 24.412 -12.601 -18.644 1.00 61.28 105 SER A N 1
ATOM 807 C CA . SER A 1 105 ? 25.225 -11.669 -17.852 1.00 61.28 105 SER A CA 1
ATOM 808 C C . SER A 1 105 ? 26.545 -12.290 -17.385 1.00 61.28 105 SER A C 1
ATOM 810 O O . SER A 1 105 ? 26.553 -13.328 -16.727 1.00 61.28 105 SER A O 1
ATOM 812 N N . VAL A 1 106 ? 27.662 -11.595 -17.627 1.00 60.47 106 VAL A N 1
ATOM 813 C CA . VAL A 1 106 ? 29.025 -11.981 -17.192 1.00 60.47 106 VAL A CA 1
ATOM 814 C C . VAL A 1 106 ? 29.162 -12.042 -15.657 1.00 60.47 106 VAL A C 1
ATOM 816 O O . VAL A 1 106 ? 30.083 -12.665 -15.132 1.00 60.47 106 VAL A O 1
ATOM 819 N N . PHE A 1 107 ? 28.227 -11.440 -14.915 1.00 60.22 107 PHE A N 1
ATOM 820 C CA . PHE A 1 107 ? 28.216 -11.447 -13.449 1.00 60.22 107 PHE A CA 1
ATOM 821 C C . PHE A 1 107 ? 27.472 -12.647 -12.835 1.00 60.22 107 PHE A C 1
ATOM 823 O O . PHE A 1 107 ? 27.611 -12.896 -11.635 1.00 60.22 107 PHE A O 1
ATOM 830 N N . ASP A 1 108 ? 26.723 -13.423 -13.628 1.00 51.47 108 ASP A N 1
ATOM 831 C CA . ASP A 1 108 ? 26.025 -14.631 -13.166 1.00 51.47 108 ASP A CA 1
ATOM 832 C C . ASP A 1 108 ? 26.992 -15.833 -13.122 1.00 51.47 108 ASP A C 1
ATOM 834 O O . ASP A 1 108 ? 26.911 -16.777 -13.907 1.00 51.47 108 ASP A O 1
ATOM 838 N N . THR A 1 109 ? 27.940 -15.822 -12.180 1.00 55.12 109 THR A N 1
ATOM 839 C CA . THR A 1 109 ? 28.833 -16.974 -11.963 1.00 55.12 109 THR A CA 1
ATOM 840 C C . THR A 1 109 ? 28.166 -18.038 -11.086 1.00 55.12 109 THR A C 1
ATOM 842 O O . THR A 1 109 ? 27.549 -17.749 -10.055 1.00 55.12 109 THR A O 1
ATOM 845 N N . LYS A 1 110 ? 28.274 -19.312 -11.494 1.00 52.34 110 LYS A N 1
ATOM 846 C CA . LYS A 1 110 ? 27.741 -20.463 -10.746 1.00 52.34 110 LYS A CA 1
ATOM 847 C C . LYS A 1 110 ? 28.404 -20.531 -9.364 1.00 52.34 110 LYS A C 1
ATOM 849 O O . LYS A 1 110 ? 29.534 -20.989 -9.226 1.00 52.34 110 LYS A O 1
ATOM 854 N N . ARG A 1 111 ? 27.690 -20.104 -8.318 1.00 57.00 111 ARG A N 1
ATOM 855 C CA . ARG A 1 111 ? 28.138 -20.260 -6.926 1.00 57.00 111 ARG A CA 1
ATOM 856 C C . ARG A 1 111 ? 28.149 -21.752 -6.572 1.00 57.00 111 ARG A C 1
ATOM 858 O O . ARG A 1 111 ? 27.088 -22.372 -6.480 1.00 57.00 111 ARG A O 1
ATOM 865 N N . LEU A 1 112 ? 29.334 -22.334 -6.374 1.00 49.56 112 LEU A N 1
ATOM 866 C CA . LEU A 1 112 ? 29.466 -23.694 -5.848 1.00 49.56 112 LEU A CA 1
ATOM 867 C C . LEU A 1 112 ? 28.840 -23.757 -4.449 1.00 49.56 112 LEU A C 1
ATOM 869 O O . LEU A 1 112 ? 29.257 -23.059 -3.526 1.00 49.56 112 LEU A O 1
ATOM 873 N N . LYS A 1 113 ? 27.803 -24.587 -4.307 1.00 48.59 113 LYS A N 1
ATOM 874 C CA . LYS A 1 113 ? 27.114 -24.836 -3.039 1.00 48.59 113 LYS A CA 1
ATOM 875 C C . LYS A 1 113 ? 28.046 -25.592 -2.089 1.00 48.59 113 LYS A C 1
ATOM 877 O O . LYS A 1 113 ? 28.215 -26.802 -2.224 1.00 48.59 113 LYS A O 1
ATOM 882 N N . THR A 1 114 ? 28.600 -24.913 -1.091 1.00 41.53 114 THR A N 1
ATOM 883 C CA . THR A 1 114 ? 29.178 -25.574 0.083 1.00 41.53 114 THR A CA 1
ATOM 884 C C . THR A 1 114 ? 28.050 -26.060 0.994 1.00 41.53 114 THR A C 1
ATOM 886 O O . THR A 1 114 ? 27.174 -25.301 1.409 1.00 41.53 114 THR A O 1
ATOM 889 N N . LYS A 1 115 ? 28.029 -27.375 1.248 1.00 42.91 115 LYS A N 1
ATOM 890 C CA . LYS A 1 115 ? 27.035 -28.057 2.085 1.00 42.91 115 LYS A CA 1
ATOM 891 C C . LYS A 1 115 ? 27.118 -27.549 3.530 1.00 42.91 115 LYS A C 1
ATOM 893 O O . LYS A 1 115 ? 28.128 -27.743 4.198 1.00 42.91 115 LYS A O 1
ATOM 898 N N . SER A 1 116 ? 26.030 -26.949 4.006 1.00 41.53 116 SER A N 1
ATOM 899 C CA . SER A 1 116 ? 25.794 -26.663 5.423 1.00 41.53 116 SER A CA 1
ATOM 900 C C . SER A 1 116 ? 25.586 -27.972 6.196 1.00 41.53 116 SER A C 1
ATOM 902 O O . SER A 1 116 ? 24.790 -28.813 5.775 1.00 41.53 116 SER A O 1
ATOM 904 N N . LYS A 1 117 ? 26.292 -28.149 7.320 1.00 35.72 117 LYS A N 1
ATOM 905 C CA . LYS A 1 117 ? 25.947 -29.133 8.356 1.00 35.72 117 LYS A CA 1
ATOM 906 C C . LYS A 1 117 ? 25.275 -28.386 9.507 1.00 35.72 117 LYS A C 1
ATOM 908 O O . LYS A 1 117 ? 25.855 -27.449 10.048 1.00 35.72 117 LYS A O 1
ATOM 913 N N . SER A 1 118 ? 24.068 -28.806 9.875 1.00 42.78 118 SER A N 1
ATOM 914 C CA . SER A 1 118 ? 23.346 -28.296 11.041 1.00 42.78 118 SER A CA 1
ATOM 915 C C . SER A 1 118 ? 23.994 -28.786 12.336 1.00 42.78 118 SER A C 1
ATOM 917 O O . SER A 1 118 ? 24.216 -29.990 12.478 1.00 42.78 118 SER A O 1
ATOM 919 N N . SER A 1 119 ? 24.195 -27.907 13.316 1.00 34.44 119 SER A N 1
ATOM 920 C CA . SER A 1 119 ? 24.237 -28.330 14.716 1.00 34.44 119 SER A CA 1
ATOM 921 C C . SER A 1 119 ? 23.346 -27.436 15.575 1.00 34.44 119 SER A C 1
ATOM 923 O O . SER A 1 119 ? 23.140 -26.253 15.304 1.00 34.44 119 SER A O 1
ATOM 925 N N . VAL A 1 120 ? 22.733 -28.090 16.553 1.00 38.44 120 VAL A N 1
ATOM 926 C CA . VAL A 1 120 ? 21.699 -27.601 17.456 1.00 38.44 120 VAL A CA 1
ATOM 927 C C . VAL A 1 120 ? 22.341 -27.138 18.770 1.00 38.44 120 VAL A C 1
ATOM 929 O O . VAL A 1 120 ? 23.215 -27.815 19.300 1.00 38.44 120 VAL A O 1
ATOM 932 N 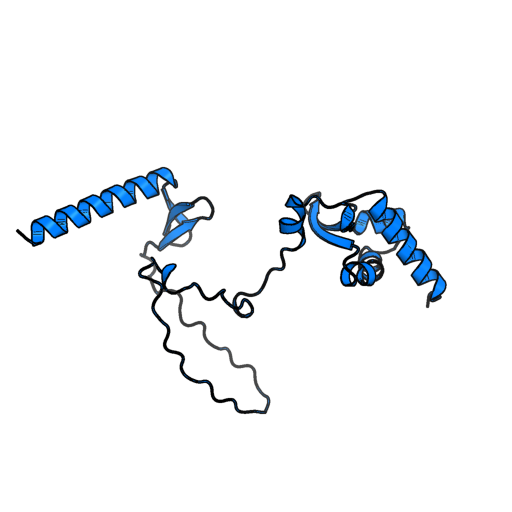N . ALA A 1 121 ? 21.772 -26.052 19.305 1.00 39.25 121 ALA A N 1
ATOM 933 C CA . ALA A 1 121 ? 21.692 -25.618 20.706 1.00 39.25 121 ALA A CA 1
ATOM 934 C C . ALA A 1 121 ? 22.758 -24.693 21.345 1.00 39.25 121 ALA A C 1
ATOM 936 O O . ALA A 1 121 ? 23.953 -24.961 21.371 1.00 39.25 121 ALA A O 1
ATOM 937 N N . LYS A 1 122 ? 22.156 -23.725 22.062 1.00 32.19 122 LYS A N 1
ATOM 938 C CA . LYS A 1 122 ? 22.553 -22.943 23.250 1.00 32.19 122 LYS A CA 1
ATOM 939 C C . LYS A 1 122 ? 23.050 -21.500 23.081 1.00 32.19 122 LYS A C 1
ATOM 941 O O . LYS A 1 122 ? 23.758 -21.127 22.161 1.00 32.19 122 LYS A O 1
ATOM 946 N N . THR A 1 123 ? 22.529 -20.708 24.016 1.00 39.66 123 THR A N 1
ATOM 947 C CA . THR A 1 123 ? 22.415 -19.252 24.147 1.00 39.66 123 THR A CA 1
ATOM 948 C C . THR A 1 123 ? 23.668 -18.541 24.667 1.00 39.66 123 THR A C 1
ATOM 950 O O . THR A 1 123 ? 24.402 -19.116 25.466 1.00 39.66 123 THR A O 1
ATOM 953 N N . ALA A 1 124 ? 23.719 -17.235 24.339 1.00 33.66 124 ALA A N 1
ATOM 954 C CA . ALA A 1 124 ? 24.540 -16.113 24.845 1.00 33.66 124 ALA A CA 1
ATOM 955 C C . ALA A 1 124 ? 25.812 -15.770 24.038 1.00 33.66 124 ALA A C 1
ATOM 957 O O . ALA A 1 124 ? 26.386 -16.662 23.422 1.00 33.66 124 ALA A O 1
ATOM 958 N N . PRO A 1 125 ? 26.337 -14.525 24.105 1.00 40.28 125 PRO A N 1
ATOM 959 C CA . PRO A 1 125 ? 25.726 -13.206 24.319 1.00 40.28 125 PRO A CA 1
ATOM 960 C C . PRO A 1 125 ? 25.865 -12.309 23.061 1.00 40.28 125 PRO A C 1
ATOM 962 O O . PRO A 1 125 ? 26.389 -12.727 22.032 1.00 40.28 125 PRO A O 1
ATOM 965 N N . ALA A 1 126 ? 25.370 -11.070 23.128 1.00 44.72 126 ALA A N 1
ATOM 966 C CA . ALA A 1 126 ? 25.514 -10.069 22.073 1.00 44.72 126 ALA A CA 1
ATOM 967 C C . ALA A 1 126 ? 26.993 -9.837 21.712 1.00 44.72 126 ALA A C 1
ATOM 969 O O . ALA A 1 126 ? 27.745 -9.248 22.486 1.00 44.72 126 ALA A O 1
ATOM 970 N N . ALA A 1 127 ? 27.390 -10.280 20.521 1.00 34.59 127 ALA A N 1
ATOM 971 C CA . ALA A 1 127 ? 28.651 -9.924 19.897 1.00 34.59 127 ALA A CA 1
ATOM 972 C C . ALA A 1 127 ? 28.355 -9.075 18.657 1.00 34.59 127 ALA A C 1
ATOM 974 O O . ALA A 1 127 ? 27.630 -9.480 17.746 1.00 34.59 127 ALA A O 1
ATOM 975 N N . ALA A 1 128 ? 28.896 -7.859 18.667 1.00 47.06 128 ALA A N 1
ATOM 976 C CA . ALA A 1 128 ? 28.941 -6.976 17.519 1.00 47.06 128 ALA A CA 1
ATOM 977 C C . ALA A 1 128 ? 29.705 -7.679 16.389 1.00 47.06 128 ALA A C 1
ATOM 979 O O . ALA A 1 128 ? 30.913 -7.887 16.480 1.00 47.06 128 ALA A O 1
ATOM 980 N N . HIS A 1 129 ? 28.997 -8.059 15.329 1.00 36.91 129 HIS A N 1
ATOM 981 C CA . HIS A 1 129 ? 29.602 -8.624 14.130 1.00 36.91 129 HIS A CA 1
ATOM 982 C C . HIS A 1 129 ? 29.546 -7.594 13.008 1.00 36.91 129 HIS A C 1
ATOM 984 O O . HIS A 1 129 ? 28.613 -7.536 12.213 1.00 36.91 129 HIS A O 1
ATOM 990 N N . THR A 1 130 ? 30.565 -6.738 13.037 1.00 31.12 130 THR A N 1
ATOM 991 C CA . THR A 1 130 ? 31.483 -6.518 11.917 1.00 31.12 130 THR A CA 1
ATOM 992 C C . THR A 1 130 ? 30.840 -6.627 10.535 1.00 31.12 130 THR A C 1
ATOM 994 O O . THR A 1 130 ? 30.881 -7.664 9.874 1.00 31.12 130 THR A 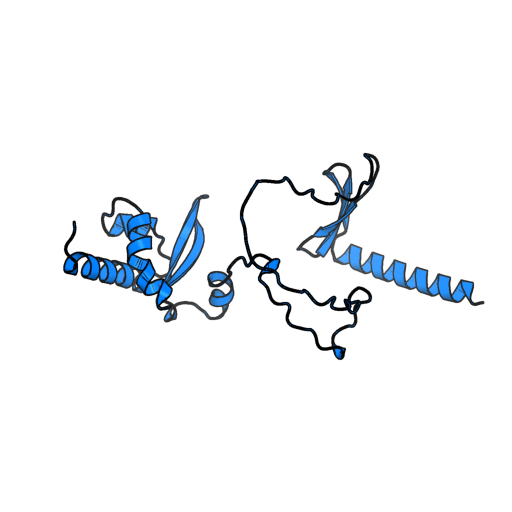O 1
ATOM 997 N N . THR A 1 131 ? 30.295 -5.504 10.077 1.00 35.44 131 THR A N 1
ATOM 998 C CA . THR A 1 131 ? 30.208 -5.182 8.657 1.00 35.44 131 THR A CA 1
ATOM 999 C C . THR A 1 131 ? 31.613 -5.276 8.063 1.00 35.44 131 THR A C 1
ATOM 1001 O O . THR A 1 131 ? 32.489 -4.461 8.351 1.00 35.44 131 THR A O 1
ATOM 1004 N N . THR A 1 132 ? 31.867 -6.298 7.247 1.00 36.94 132 THR A N 1
ATOM 1005 C CA . THR A 1 132 ? 32.994 -6.234 6.318 1.00 36.94 132 THR A CA 1
ATOM 1006 C C . THR A 1 132 ? 32.747 -5.109 5.316 1.00 36.94 132 THR A C 1
ATOM 1008 O O . THR A 1 132 ? 31.602 -4.757 5.018 1.00 36.94 132 THR A O 1
ATOM 1011 N N . PRO A 1 133 ? 33.829 -4.444 4.904 1.00 39.47 133 PRO A N 1
ATOM 1012 C CA . PRO A 1 133 ? 33.840 -3.001 4.856 1.00 39.47 133 PRO A CA 1
ATOM 1013 C C . PRO A 1 133 ? 33.303 -2.489 3.525 1.00 39.47 133 PRO A C 1
ATOM 1015 O O . PRO A 1 133 ? 33.626 -3.002 2.454 1.00 39.47 133 PRO A O 1
ATOM 1018 N N . ILE A 1 134 ? 32.520 -1.416 3.638 1.00 44.41 134 ILE A N 1
ATOM 1019 C CA . ILE A 1 134 ? 32.685 -0.164 2.890 1.00 44.41 134 ILE A CA 1
ATOM 1020 C C . ILE A 1 134 ? 33.940 -0.237 2.018 1.00 44.41 134 ILE A C 1
ATOM 1022 O O . ILE A 1 134 ? 35.047 -0.350 2.553 1.00 44.41 134 ILE A O 1
ATOM 1026 N N . GLN A 1 135 ? 33.767 -0.189 0.694 1.00 43.34 135 GLN A N 1
ATOM 1027 C CA . GLN A 1 135 ? 34.889 0.017 -0.211 1.00 43.34 135 GLN A CA 1
ATOM 1028 C C . GLN A 1 135 ? 35.690 1.196 0.326 1.00 43.34 135 GLN A C 1
ATOM 1030 O O . GLN A 1 135 ? 35.224 2.333 0.359 1.00 43.34 135 GLN A O 1
ATOM 1035 N N . LYS A 1 136 ? 36.886 0.884 0.819 1.00 42.00 136 LYS A N 1
ATOM 1036 C CA . LYS A 1 136 ? 37.860 1.850 1.288 1.00 42.00 136 LYS A CA 1
ATOM 1037 C C . LYS A 1 136 ? 38.415 2.537 0.046 1.00 42.00 136 LYS A C 1
ATOM 1039 O O . LYS A 1 136 ? 39.522 2.251 -0.386 1.00 42.00 136 LYS A O 1
ATOM 1044 N N . MET A 1 137 ? 37.620 3.407 -0.563 1.00 40.56 137 MET A N 1
ATOM 1045 C CA . MET A 1 137 ? 38.162 4.509 -1.332 1.00 40.56 137 MET A CA 1
ATOM 1046 C C . MET A 1 137 ? 38.404 5.613 -0.316 1.00 40.56 137 MET A C 1
ATOM 1048 O O . MET A 1 137 ? 37.507 5.996 0.432 1.00 40.56 137 MET A O 1
ATOM 1052 N N . GLY A 1 138 ? 39.664 6.025 -0.201 1.00 39.53 138 GLY A N 1
ATOM 1053 C CA . GLY A 1 138 ? 40.053 7.134 0.656 1.00 39.53 138 GLY A CA 1
ATOM 1054 C C . GLY A 1 138 ? 39.285 8.420 0.313 1.00 39.53 138 GLY A C 1
ATOM 1055 O O . GLY A 1 138 ? 38.509 8.448 -0.645 1.00 39.53 138 GLY A O 1
ATOM 1056 N N . PRO A 1 139 ? 39.533 9.509 1.052 1.00 50.34 139 PRO A N 1
ATOM 1057 C CA . PRO A 1 139 ? 38.835 10.798 0.925 1.00 50.34 139 PRO A CA 1
ATOM 1058 C C . PRO A 1 139 ? 39.021 11.519 -0.435 1.00 50.34 139 PRO A C 1
ATOM 1060 O O . PRO A 1 139 ? 38.788 12.712 -0.552 1.00 50.34 139 PRO A O 1
ATOM 1063 N N . THR A 1 140 ? 39.463 10.821 -1.481 1.00 55.97 140 THR A N 1
ATOM 1064 C CA . THR A 1 140 ? 39.830 11.353 -2.800 1.00 55.97 140 THR A CA 1
ATOM 1065 C C . THR A 1 140 ? 39.214 10.571 -3.966 1.00 55.97 140 THR A C 1
ATOM 1067 O O . THR A 1 140 ? 39.571 10.799 -5.120 1.00 55.97 140 THR A O 1
ATOM 1070 N N . GLY A 1 141 ? 38.311 9.628 -3.690 1.00 63.84 141 GLY A N 1
ATOM 1071 C CA . GLY A 1 141 ? 37.760 8.722 -4.691 1.00 63.84 141 GLY A CA 1
ATOM 1072 C C . GLY A 1 141 ? 36.393 9.137 -5.242 1.00 63.84 141 GLY A C 1
ATOM 1073 O O . GLY A 1 141 ? 35.508 9.524 -4.483 1.00 63.84 141 GLY A O 1
ATOM 1074 N N . PHE A 1 142 ? 36.203 8.997 -6.556 1.00 73.06 142 PHE A N 1
ATOM 1075 C CA . PHE A 1 142 ? 34.885 9.082 -7.186 1.00 73.06 142 PHE A CA 1
ATOM 1076 C C . PHE A 1 142 ? 34.163 7.728 -7.114 1.00 73.06 142 PHE A C 1
ATOM 1078 O O . PHE A 1 142 ? 34.745 6.700 -7.454 1.00 73.06 142 PHE A O 1
ATOM 1085 N N . ALA A 1 143 ? 32.894 7.728 -6.716 1.00 76.31 143 ALA A N 1
ATOM 1086 C CA . ALA A 1 143 ? 32.001 6.573 -6.746 1.00 76.31 143 ALA A CA 1
ATOM 1087 C C . ALA A 1 143 ? 30.981 6.741 -7.879 1.00 76.31 143 ALA A C 1
ATOM 1089 O O . ALA A 1 143 ? 30.415 7.816 -8.030 1.00 76.31 143 ALA A O 1
ATOM 1090 N N . CYS A 1 144 ? 30.733 5.700 -8.674 1.00 76.75 144 CYS A N 1
ATOM 1091 C CA . CYS A 1 144 ? 29.736 5.734 -9.748 1.00 76.75 144 CYS A CA 1
ATOM 1092 C C . CYS A 1 144 ? 28.510 4.900 -9.354 1.00 76.75 144 CYS A C 1
ATOM 1094 O O . CYS A 1 144 ? 28.665 3.774 -8.878 1.00 76.75 144 CYS A O 1
ATOM 1096 N N . ALA A 1 145 ? 27.310 5.442 -9.550 1.00 79.00 145 ALA A N 1
ATOM 1097 C CA . ALA A 1 145 ? 26.040 4.788 -9.251 1.00 79.00 145 ALA A CA 1
ATOM 1098 C C . ALA A 1 145 ? 25.030 4.989 -10.392 1.00 79.00 145 ALA A C 1
ATOM 1100 O O . ALA A 1 145 ? 25.102 5.970 -11.129 1.00 79.00 145 ALA A O 1
ATOM 1101 N N . VAL A 1 146 ? 24.079 4.060 -10.516 1.00 81.06 146 VAL A N 1
ATOM 1102 C CA . VAL A 1 146 ? 22.933 4.164 -11.433 1.00 81.06 146 VAL A CA 1
ATOM 1103 C C . VAL A 1 146 ? 21.688 4.424 -10.596 1.00 81.06 146 VAL A C 1
ATOM 1105 O O . VAL A 1 146 ? 21.436 3.697 -9.633 1.00 81.06 146 VAL A O 1
ATOM 1108 N N . THR A 1 147 ? 20.930 5.460 -10.924 1.00 79.19 147 THR A N 1
ATOM 1109 C CA . THR A 1 147 ? 19.691 5.817 -10.222 1.00 79.19 147 THR A CA 1
ATOM 1110 C C . THR A 1 147 ? 18.480 5.066 -10.791 1.00 79.19 147 THR A C 1
ATOM 1112 O O . THR A 1 147 ? 18.559 4.406 -11.828 1.00 79.19 147 THR A O 1
ATOM 1115 N N . ASN A 1 148 ? 17.327 5.163 -10.119 1.00 77.62 148 ASN A N 1
ATOM 1116 C CA . ASN A 1 148 ? 16.096 4.457 -10.512 1.00 77.62 148 ASN A CA 1
ATOM 1117 C C . ASN A 1 148 ? 15.520 4.920 -11.862 1.00 77.62 148 ASN A C 1
ATOM 1119 O O . ASN A 1 148 ? 14.832 4.159 -12.532 1.00 77.62 148 ASN A O 1
ATOM 1123 N N . ASP A 1 149 ? 15.802 6.158 -12.258 1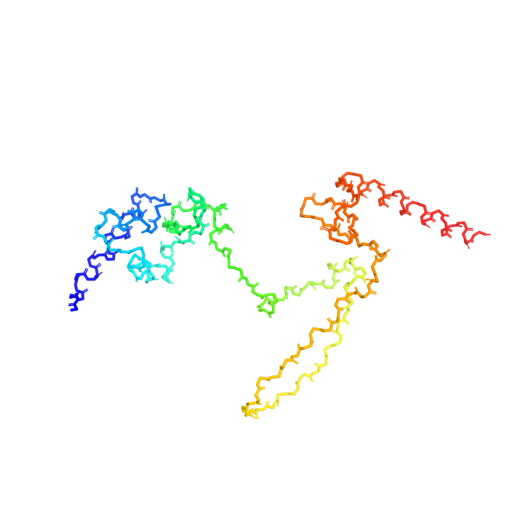.00 74.62 149 ASP A N 1
ATOM 1124 C CA . ASP A 1 149 ? 15.472 6.755 -13.556 1.00 74.62 149 ASP A CA 1
ATOM 1125 C C . ASP A 1 149 ? 16.497 6.406 -14.655 1.00 74.62 149 ASP A C 1
ATOM 1127 O O . ASP A 1 149 ? 16.364 6.842 -15.797 1.00 74.62 149 ASP A O 1
ATOM 1131 N N . GLY A 1 150 ? 17.516 5.602 -14.331 1.00 71.19 150 GLY A N 1
ATOM 1132 C CA . GLY A 1 150 ? 18.523 5.134 -15.279 1.00 71.19 150 GLY A CA 1
ATOM 1133 C C . GLY A 1 150 ? 19.607 6.160 -15.609 1.00 71.19 150 GLY A C 1
ATOM 1134 O O . GLY A 1 150 ? 20.339 5.956 -16.580 1.00 71.19 150 GLY A O 1
ATOM 1135 N N . SER A 1 151 ? 19.720 7.247 -14.840 1.00 74.19 151 SER A N 1
ATOM 1136 C CA . SER A 1 151 ? 20.830 8.193 -14.954 1.00 74.19 151 SER A CA 1
ATOM 1137 C C . SER A 1 151 ? 22.090 7.653 -14.262 1.00 74.19 151 SER A C 1
ATOM 1139 O O . SER A 1 151 ? 22.031 6.917 -13.273 1.00 74.19 151 SER A O 1
ATOM 1141 N N . LEU A 1 152 ? 23.259 7.965 -14.831 1.00 80.00 152 LEU A N 1
ATOM 1142 C CA . LEU A 1 152 ? 24.562 7.610 -14.263 1.00 80.00 152 LEU A CA 1
ATOM 1143 C C . LEU A 1 152 ? 25.101 8.794 -13.476 1.00 80.00 152 LEU A C 1
ATOM 1145 O O . LEU A 1 152 ? 25.232 9.893 -14.011 1.00 80.00 152 LEU A O 1
ATOM 1149 N N . VAL A 1 153 ? 25.455 8.563 -12.219 1.00 85.00 153 VAL A N 1
ATOM 1150 C CA . VAL A 1 153 ? 25.860 9.613 -11.291 1.00 85.00 153 VAL A CA 1
ATOM 1151 C C . VAL A 1 153 ? 27.245 9.316 -10.738 1.00 85.00 153 VAL A C 1
ATOM 1153 O O . VAL A 1 153 ? 27.502 8.231 -10.217 1.00 85.00 153 VAL A O 1
ATOM 1156 N N . LEU A 1 154 ? 28.132 10.306 -10.821 1.00 85.12 154 LEU A N 1
ATOM 1157 C CA . LEU A 1 154 ? 29.451 10.286 -10.207 1.00 85.12 154 LEU A CA 1
ATOM 1158 C C . LEU A 1 154 ? 29.420 11.106 -8.917 1.00 85.12 154 LEU A C 1
ATOM 1160 O O . LEU A 1 154 ? 29.149 12.309 -8.923 1.00 85.12 154 LEU A O 1
ATOM 1164 N N . MET A 1 155 ? 29.708 10.446 -7.805 1.00 82.69 155 MET A N 1
ATOM 1165 C CA . MET A 1 155 ? 29.658 11.002 -6.464 1.00 82.69 155 MET A CA 1
ATOM 1166 C C . MET A 1 155 ? 31.054 11.115 -5.860 1.00 82.69 155 MET A C 1
ATOM 1168 O O . MET A 1 155 ? 31.901 10.244 -6.049 1.00 82.69 155 MET A O 1
ATOM 1172 N N . ARG A 1 156 ? 31.281 12.163 -5.074 1.00 81.88 156 ARG A N 1
ATOM 1173 C CA . ARG A 1 156 ? 32.475 12.333 -4.242 1.00 81.88 156 ARG A CA 1
ATOM 1174 C C . ARG A 1 156 ? 32.062 12.923 -2.902 1.00 81.88 156 ARG A C 1
ATOM 1176 O O . ARG A 1 156 ? 31.317 13.898 -2.870 1.00 81.88 156 ARG A O 1
ATOM 1183 N N . GLU A 1 157 ? 32.524 12.320 -1.808 1.00 77.44 157 GLU A N 1
ATOM 1184 C CA . GLU A 1 157 ? 32.261 12.808 -0.440 1.00 77.44 157 GLU A CA 1
ATOM 1185 C C . GLU A 1 157 ? 30.755 13.015 -0.147 1.00 77.44 157 GLU A C 1
ATOM 1187 O O . GLU A 1 157 ? 30.357 13.922 0.572 1.00 77.44 157 GLU A O 1
ATOM 1192 N N . GLY A 1 158 ? 29.892 12.178 -0.738 1.00 72.38 158 GLY A N 1
ATOM 1193 C CA . GLY A 1 158 ? 28.434 12.269 -0.580 1.00 72.38 158 GLY A CA 1
ATOM 1194 C C . GLY A 1 158 ? 27.744 13.319 -1.461 1.00 72.38 158 GLY A C 1
ATOM 1195 O O . GLY A 1 158 ? 26.522 13.421 -1.423 1.00 72.38 158 GLY A O 1
ATOM 1196 N N . THR A 1 159 ? 28.492 14.053 -2.289 1.00 76.31 159 THR A N 1
ATOM 1197 C CA . THR A 1 159 ? 27.955 15.021 -3.259 1.00 76.31 159 THR A CA 1
ATOM 1198 C C . THR A 1 159 ? 27.972 14.459 -4.675 1.00 76.31 159 THR A C 1
ATOM 1200 O O . THR A 1 159 ? 28.907 13.755 -5.057 1.00 76.31 159 THR A O 1
ATOM 1203 N N . ILE A 1 160 ? 26.943 14.772 -5.463 1.00 83.12 160 ILE A N 1
ATOM 1204 C CA . ILE A 1 160 ? 26.907 14.464 -6.895 1.00 83.12 160 ILE A CA 1
ATOM 1205 C C . ILE A 1 160 ? 27.750 15.512 -7.620 1.00 83.12 160 ILE A C 1
ATOM 1207 O O . ILE A 1 160 ? 27.416 16.691 -7.603 1.00 83.12 160 ILE A O 1
ATOM 1211 N N . GLN A 1 161 ? 28.843 15.079 -8.241 1.00 83.81 161 GLN A N 1
ATOM 1212 C CA . GLN A 1 161 ? 29.738 15.950 -9.010 1.00 83.81 161 GLN A CA 1
ATOM 1213 C C . GLN A 1 161 ? 29.352 15.990 -10.489 1.00 83.81 161 GLN A C 1
ATOM 1215 O O . GLN A 1 161 ? 29.557 16.992 -11.166 1.00 83.81 161 GLN A O 1
ATOM 1220 N N . PHE A 1 162 ? 28.805 14.888 -11.002 1.00 79.94 162 PHE A N 1
ATOM 1221 C CA . PHE A 1 162 ? 28.451 14.754 -12.406 1.00 79.94 162 PHE A CA 1
ATOM 1222 C C . PHE A 1 162 ? 27.278 13.791 -12.561 1.00 79.94 162 PHE A C 1
ATOM 1224 O O . PHE A 1 162 ? 27.227 12.763 -11.883 1.00 79.94 162 PHE A O 1
ATOM 1231 N N . SER A 1 163 ? 26.348 14.111 -13.454 1.00 85.88 163 SER A N 1
ATOM 1232 C CA . SER A 1 163 ? 25.194 13.272 -13.768 1.00 85.88 163 SER A CA 1
ATOM 1233 C C . SER A 1 163 ? 24.991 13.222 -15.273 1.00 85.88 163 SER A C 1
ATOM 1235 O O . SER A 1 163 ? 24.912 14.268 -15.913 1.00 85.88 163 SER A O 1
ATOM 1237 N N . LEU A 1 164 ? 24.873 12.017 -15.815 1.00 82.25 164 LEU A N 1
ATOM 1238 C CA . LEU A 1 164 ? 24.450 11.773 -17.185 1.00 82.25 164 LEU A CA 1
ATOM 1239 C C . LEU A 1 164 ? 23.026 11.253 -17.165 1.00 82.25 164 LEU A C 1
ATOM 1241 O O . LEU A 1 164 ? 22.723 10.303 -16.441 1.00 82.25 164 LEU A O 1
ATOM 1245 N N . SER A 1 165 ? 22.172 11.824 -18.002 1.00 83.25 165 SER A N 1
ATOM 1246 C CA . SER A 1 165 ? 20.857 11.248 -18.268 1.00 83.25 165 SER A CA 1
ATOM 1247 C C . SER A 1 165 ? 20.984 9.839 -18.862 1.00 83.25 165 SER A C 1
ATOM 1249 O O . SER A 1 165 ? 22.028 9.452 -19.389 1.00 83.25 165 SER A O 1
ATOM 1251 N N . SER A 1 166 ? 19.902 9.060 -18.826 1.00 77.31 166 SER A N 1
ATOM 1252 C CA . SER A 1 166 ? 19.890 7.706 -19.399 1.00 77.31 166 SER A CA 1
ATOM 1253 C C . SER A 1 166 ? 20.294 7.675 -20.889 1.00 77.31 166 SER A C 1
ATOM 1255 O O . SER A 1 166 ? 21.006 6.773 -21.341 1.00 77.31 166 SER A O 1
ATOM 1257 N N . VAL A 1 167 ? 19.926 8.706 -21.658 1.00 82.69 167 VAL A N 1
ATOM 1258 C CA . VAL A 1 167 ? 20.285 8.835 -23.083 1.00 82.69 167 VAL A CA 1
ATOM 1259 C C . VAL A 1 167 ? 21.783 9.119 -23.264 1.00 82.69 167 VAL A C 1
ATOM 1261 O O . VAL A 1 167 ? 22.445 8.547 -24.132 1.00 82.69 167 VAL A O 1
ATOM 1264 N N . GLU A 1 168 ? 22.363 9.963 -22.416 1.00 81.19 168 GLU A N 1
ATOM 1265 C CA . GLU A 1 168 ? 23.799 10.266 -22.455 1.00 81.19 168 GLU A CA 1
ATOM 1266 C C . GLU A 1 168 ? 24.647 9.089 -21.950 1.00 81.19 168 GLU A C 1
ATOM 1268 O O . GLU A 1 168 ? 25.712 8.788 -22.487 1.00 81.19 168 GLU A O 1
ATOM 1273 N N . ALA A 1 169 ? 24.148 8.361 -20.952 1.00 80.56 169 ALA A N 1
ATOM 1274 C CA . ALA A 1 169 ? 24.771 7.149 -20.440 1.00 80.56 169 ALA A CA 1
ATOM 1275 C C . ALA A 1 169 ? 24.859 6.050 -21.512 1.00 80.56 169 ALA A C 1
ATOM 1277 O O . ALA A 1 169 ? 25.916 5.448 -21.716 1.00 80.56 169 ALA A O 1
ATOM 1278 N N . THR A 1 170 ? 23.763 5.814 -22.237 1.00 79.69 170 THR A N 1
ATOM 1279 C CA . THR A 1 170 ? 23.698 4.799 -23.302 1.00 79.69 170 THR A CA 1
ATOM 1280 C C . THR A 1 170 ? 24.545 5.169 -24.520 1.00 79.69 170 THR A C 1
ATOM 1282 O O . THR A 1 170 ? 25.204 4.302 -25.108 1.00 79.69 170 THR A O 1
ATOM 1285 N N . THR A 1 171 ? 24.602 6.452 -24.883 1.00 84.50 171 THR A N 1
ATOM 1286 C CA . THR A 1 171 ? 25.492 6.939 -25.951 1.00 84.50 171 THR A CA 1
ATOM 1287 C C . THR A 1 171 ? 26.966 6.823 -25.563 1.00 84.50 171 THR A C 1
ATOM 1289 O O . THR A 1 171 ? 27.758 6.309 -26.360 1.00 84.50 171 THR A O 1
ATOM 1292 N N . LEU A 1 172 ? 27.338 7.181 -24.329 1.00 79.94 172 LEU A N 1
ATOM 1293 C CA . LEU A 1 172 ? 28.700 6.999 -23.818 1.00 79.94 172 LEU A CA 1
ATOM 1294 C C . LEU A 1 172 ? 29.101 5.519 -23.793 1.00 79.94 172 LEU A C 1
ATOM 1296 O O . LEU A 1 172 ? 30.185 5.165 -24.256 1.00 79.94 172 LEU A O 1
ATOM 1300 N N . GLN A 1 173 ? 28.220 4.639 -23.315 1.00 81.12 173 GLN A N 1
ATOM 1301 C CA . GLN A 1 173 ? 28.464 3.197 -23.306 1.00 81.12 173 GLN A CA 1
ATOM 1302 C C . GLN A 1 173 ? 28.678 2.658 -24.726 1.00 81.12 173 GLN A C 1
ATOM 1304 O O . GLN A 1 173 ? 29.641 1.932 -24.974 1.00 81.12 173 GLN A O 1
ATOM 1309 N N . SER A 1 174 ? 27.834 3.063 -25.677 1.00 81.25 174 SER A N 1
ATOM 1310 C CA . SER A 1 174 ? 27.954 2.662 -27.084 1.00 81.25 174 SER A CA 1
ATOM 1311 C C . SER A 1 174 ? 29.280 3.116 -27.700 1.00 81.25 174 SER A C 1
ATOM 1313 O O . SER A 1 174 ? 29.922 2.361 -28.433 1.00 81.25 174 SER A O 1
ATOM 1315 N N . TYR A 1 175 ? 29.718 4.336 -27.384 1.00 88.38 175 TYR A N 1
ATOM 1316 C CA . TYR A 1 175 ? 31.009 4.858 -27.823 1.00 88.38 175 TYR A CA 1
ATOM 1317 C C . TYR A 1 175 ? 32.184 4.081 -27.213 1.00 88.38 175 TYR A C 1
ATOM 1319 O O . TYR A 1 175 ? 33.099 3.681 -27.934 1.00 88.38 175 TYR A O 1
ATOM 1327 N N . LEU A 1 176 ? 32.147 3.809 -25.905 1.00 84.25 176 LEU A N 1
ATOM 1328 C CA . LEU A 1 176 ? 33.200 3.067 -25.209 1.00 84.25 176 LEU A CA 1
ATOM 1329 C C . LEU A 1 176 ? 33.330 1.630 -25.721 1.00 84.25 176 LEU A C 1
ATOM 1331 O O . LEU A 1 176 ? 34.449 1.163 -25.916 1.00 84.25 176 LEU A O 1
ATOM 1335 N N . VAL A 1 177 ? 32.214 0.955 -26.009 1.00 85.69 177 VAL A N 1
ATOM 1336 C CA . VAL A 1 177 ? 32.221 -0.392 -26.602 1.00 85.69 177 VAL A CA 1
ATOM 1337 C C . VAL A 1 177 ? 32.843 -0.370 -27.995 1.00 85.69 177 VAL A C 1
ATOM 1339 O O . VAL A 1 177 ? 33.730 -1.175 -28.277 1.00 85.69 177 VAL A O 1
ATOM 1342 N N . LYS A 1 178 ? 32.446 0.578 -28.856 1.00 86.44 178 LYS A N 1
ATOM 1343 C CA . LYS A 1 178 ? 33.041 0.731 -30.194 1.00 86.44 178 LYS A CA 1
ATOM 1344 C C . LYS A 1 178 ? 34.540 1.013 -30.118 1.00 86.44 178 LYS A C 1
ATOM 1346 O O . LYS A 1 178 ? 35.308 0.428 -30.875 1.00 86.44 178 LYS A O 1
ATOM 1351 N N . ARG A 1 179 ? 34.967 1.860 -29.179 1.00 82.31 179 ARG A N 1
ATOM 1352 C CA . ARG A 1 179 ? 36.382 2.171 -28.953 1.00 82.31 179 ARG A CA 1
ATOM 1353 C C . ARG A 1 179 ? 37.163 0.964 -28.434 1.00 82.31 179 ARG A C 1
ATOM 1355 O O . ARG A 1 179 ? 38.258 0.713 -28.924 1.00 82.31 179 ARG A O 1
ATOM 1362 N N . ALA A 1 180 ? 36.612 0.210 -27.485 1.00 78.44 180 ALA A N 1
ATOM 1363 C CA . ALA A 1 180 ? 37.239 -1.001 -26.961 1.00 78.44 180 ALA A CA 1
ATOM 1364 C C . ALA A 1 180 ? 37.380 -2.070 -28.055 1.00 78.44 180 ALA A C 1
ATOM 1366 O O . ALA A 1 180 ? 38.460 -2.630 -28.225 1.00 78.44 180 ALA A O 1
ATOM 1367 N N . ALA A 1 181 ? 36.331 -2.280 -28.856 1.00 79.62 181 ALA A N 1
ATOM 1368 C CA . ALA A 1 181 ? 36.373 -3.177 -30.006 1.00 79.62 181 ALA A CA 1
ATOM 1369 C C . ALA A 1 181 ? 37.436 -2.736 -31.023 1.00 79.62 181 ALA A C 1
ATOM 1371 O O . ALA A 1 181 ? 38.281 -3.538 -31.402 1.00 79.62 181 ALA A O 1
ATOM 1372 N N . ALA A 1 182 ? 37.466 -1.452 -31.399 1.00 79.06 182 ALA A N 1
ATOM 1373 C CA . ALA A 1 182 ? 38.487 -0.916 -32.299 1.00 79.06 182 ALA A CA 1
ATOM 1374 C C . ALA A 1 182 ? 39.911 -1.090 -31.739 1.00 79.06 182 ALA A C 1
ATOM 1376 O O . ALA A 1 182 ? 40.817 -1.448 -32.484 1.00 79.06 182 ALA A O 1
ATOM 1377 N N . SER A 1 183 ? 40.106 -0.899 -30.429 1.00 74.62 183 SER A N 1
ATOM 1378 C CA . SER A 1 183 ? 41.404 -1.128 -29.786 1.00 74.62 183 SER A CA 1
ATOM 1379 C C . SER A 1 183 ? 41.803 -2.603 -29.756 1.00 74.62 183 SER A C 1
ATOM 1381 O O . SER A 1 183 ? 42.974 -2.904 -29.935 1.00 74.62 183 SER A O 1
ATOM 1383 N N . LEU A 1 184 ? 40.844 -3.521 -29.590 1.00 73.75 184 LEU A N 1
ATOM 1384 C CA . LEU A 1 184 ? 41.089 -4.961 -29.640 1.00 73.75 184 LEU A CA 1
ATOM 1385 C C . LEU A 1 184 ? 41.550 -5.376 -31.041 1.00 73.75 184 LEU A C 1
ATOM 1387 O O . LEU A 1 184 ? 42.549 -6.072 -31.169 1.00 73.75 184 LEU A O 1
ATOM 1391 N N . PHE A 1 185 ? 40.866 -4.895 -32.083 1.00 68.56 185 PHE A N 1
ATOM 1392 C CA . PHE A 1 185 ? 41.257 -5.155 -33.468 1.00 68.56 185 PHE A CA 1
ATOM 1393 C C . PHE A 1 185 ? 42.615 -4.537 -33.815 1.00 68.56 185 PHE A C 1
ATOM 1395 O O . PHE A 1 185 ? 43.406 -5.176 -34.497 1.00 68.56 185 PHE A O 1
ATOM 1402 N N . ALA A 1 186 ? 42.922 -3.344 -33.300 1.00 65.69 186 ALA A N 1
ATOM 1403 C CA . ALA A 1 186 ? 44.235 -2.724 -33.472 1.00 65.69 186 ALA A CA 1
ATOM 1404 C C . ALA A 1 186 ? 45.364 -3.469 -32.733 1.00 65.69 186 ALA A C 1
ATOM 1406 O O . ALA A 1 186 ? 46.502 -3.406 -33.170 1.00 65.69 186 ALA A O 1
ATOM 1407 N N . ASN A 1 187 ? 45.063 -4.176 -31.637 1.00 58.59 187 ASN A N 1
ATOM 1408 C CA . ASN A 1 187 ? 46.039 -4.978 -30.886 1.00 58.59 187 ASN A CA 1
ATOM 1409 C C . ASN A 1 187 ? 46.241 -6.394 -31.462 1.00 58.59 187 ASN A C 1
ATOM 1411 O O . ASN A 1 187 ? 47.088 -7.136 -30.970 1.00 58.59 187 ASN A O 1
ATOM 1415 N N . MET A 1 188 ? 45.416 -6.795 -32.435 1.00 56.00 188 MET A N 1
ATOM 1416 C CA . MET A 1 188 ? 45.481 -8.090 -33.126 1.00 56.00 188 MET A CA 1
ATOM 1417 C C . MET A 1 188 ? 46.102 -7.999 -34.531 1.00 56.00 188 MET A C 1
ATOM 1419 O O . MET A 1 188 ? 46.296 -9.040 -35.158 1.00 56.00 188 MET A O 1
ATOM 1423 N N . ALA A 1 189 ? 46.367 -6.785 -35.021 1.00 49.47 189 ALA A N 1
ATOM 1424 C CA . ALA A 1 189 ? 47.068 -6.499 -36.273 1.00 49.47 189 ALA A CA 1
ATOM 1425 C C . ALA A 1 189 ? 48.562 -6.267 -36.010 1.00 49.47 189 ALA A C 1
ATOM 1427 O O . ALA A 1 189 ? 49.365 -6.640 -36.893 1.00 49.47 189 ALA A O 1
#

Organism: NCBI:txid101571

Sequence (189 aa):
MKSKKEQISRRAQVVDLIKRQPGITSAEIADKLGLESSTKVSTSVWPAVRAGHVLVERINRNGQTMNAHYMSDDVPPDAVERIQQKIVDAKNVIPIAKSDDARTSVFDTKRLKTKSKSSVAKTAPAAAHTTTPIQKMGPTGFACAVTNDGSLVLMREGTIQFSLSSVEATTLQSYLVKRAAASLFANMA

Foldseek 3Di:
DDDPVVLVVLLVVLVVVCVVPFFDWLVNSCVVVVHPDSVSSCVSCVVCVVVQQKFWAFDQDPNDTTITIHGNVPADPVCVVRRPDDPDDPVPDPPPPDDPVPPPDPPPDPDDDDDDDDDDDDDDDDDDDDDPDDPPPDQPDWDWDADPQRKIFIDHPNDTPDIGHNVRVVVVVVVVVVVVVVVVVVVVD

pLDDT: mean 71.51, std 17.71, range [31.12, 92.62]